Protein AF-A0A4Y2E6G8-F1 (afdb_monomer)

Secondary structure (DSSP, 8-state):
-PPP---PPPPPP-------------------------------TTTHHHHTTGGG-------SS-----S--SS-HHHHHHHHTTSPPTTT--S-EEEEEEEEETTEEEEEEEESSSS-EEEEESSPPBTTB--HHHHHHHHHHHTT--HHHHHHHHHHTT-----HHHHHHHHHHHHHHH-

InterPro domains:
  IPR049012 Mutator-like transposase domain [PF20700] (71-182)

Organism: Araneus ventricosus (NCBI:txid182803)

pLDDT: mean 71.16, std 21.87, range [29.62, 95.69]

Sequence (183 aa):
MGHANNYSSKKRKFAGNRYSNVRVKNDSQTVPVNVVDDENQKVTASSSKLEGYKHNFSNEISSETNSEIFGNRIMNVKTLISVFVKLCCPVCFSNNLMLNEDSIFDLFTNFCIKCKNCSFMKGFSSTVKVNNRNQLYTLFVYALRLMGKGYNGGRKPFCLLDLPFLGKNTFRRQEMKFKQAVS

Structure (mmCIF, N/CA/C/O backbone):
data_AF-A0A4Y2E6G8-F1
#
_entry.id   AF-A0A4Y2E6G8-F1
#
loop_
_atom_site.group_PDB
_atom_site.id
_atom_site.type_symbol
_atom_site.label_atom_id
_atom_site.label_alt_id
_atom_site.label_comp_id
_atom_site.label_asym_id
_atom_site.label_entity_id
_atom_site.label_seq_id
_atom_site.pdbx_PDB_ins_code
_atom_site.Cartn_x
_atom_site.Cartn_y
_atom_site.Cartn_z
_atom_site.occupancy
_atom_site.B_iso_or_equiv
_atom_site.auth_seq_id
_atom_site.auth_comp_id
_atom_site.auth_asym_id
_atom_site.auth_atom_id
_atom_site.pdbx_PDB_model_num
ATOM 1 N N . MET A 1 1 ? 46.654 -10.006 -56.146 1.00 38.12 1 MET A N 1
ATOM 2 C CA . MET A 1 1 ? 45.732 -9.925 -54.992 1.00 38.12 1 MET A CA 1
ATOM 3 C C . MET A 1 1 ? 45.954 -8.583 -54.311 1.00 38.12 1 MET A C 1
ATOM 5 O O . MET A 1 1 ? 47.023 -8.376 -53.759 1.00 38.12 1 MET A O 1
ATOM 9 N N . GLY A 1 2 ? 45.027 -7.633 -54.470 1.00 39.56 2 GLY A N 1
ATOM 10 C CA . GLY A 1 2 ? 45.147 -6.281 -53.912 1.00 39.56 2 GLY A CA 1
ATOM 11 C C . GLY A 1 2 ? 44.448 -6.184 -52.557 1.00 39.56 2 GLY A C 1
ATOM 12 O O . GLY A 1 2 ? 43.284 -6.560 -52.445 1.00 39.56 2 GLY A O 1
ATOM 13 N N . HIS A 1 3 ? 45.152 -5.701 -51.534 1.00 44.78 3 HIS A N 1
ATOM 14 C CA . HIS A 1 3 ? 44.581 -5.453 -50.211 1.00 44.78 3 HIS A CA 1
ATOM 15 C C . HIS A 1 3 ? 43.754 -4.159 -50.217 1.00 44.78 3 HIS A C 1
ATOM 17 O O . HIS A 1 3 ? 44.260 -3.083 -50.528 1.00 44.78 3 HIS A O 1
ATOM 23 N N . ALA A 1 4 ? 42.472 -4.271 -49.865 1.00 48.75 4 ALA A N 1
ATOM 24 C CA . ALA A 1 4 ? 41.577 -3.138 -49.673 1.00 48.75 4 ALA A CA 1
ATOM 25 C C . ALA A 1 4 ? 41.883 -2.435 -48.338 1.00 48.75 4 ALA A C 1
ATOM 27 O O . ALA A 1 4 ? 41.718 -3.016 -47.265 1.00 48.75 4 ALA A O 1
ATOM 28 N N . ASN A 1 5 ? 42.307 -1.172 -48.399 1.00 52.66 5 ASN A N 1
ATOM 29 C CA . ASN A 1 5 ? 42.441 -0.316 -47.223 1.00 52.66 5 ASN A CA 1
ATOM 30 C C . ASN A 1 5 ? 41.067 0.250 -46.839 1.00 52.66 5 ASN A C 1
ATOM 32 O O . ASN A 1 5 ? 40.557 1.168 -47.482 1.00 52.66 5 ASN A O 1
ATOM 36 N N . ASN A 1 6 ? 40.476 -0.278 -45.768 1.00 56.84 6 ASN A N 1
ATOM 37 C CA . ASN A 1 6 ? 39.255 0.262 -45.175 1.00 56.84 6 ASN A CA 1
ATOM 38 C C . ASN A 1 6 ? 39.552 1.604 -44.482 1.00 56.84 6 ASN A C 1
ATOM 40 O O . ASN A 1 6 ? 39.972 1.645 -43.325 1.00 56.84 6 ASN A O 1
ATOM 44 N N . TYR A 1 7 ? 39.315 2.719 -45.175 1.00 59.31 7 TYR A N 1
ATOM 45 C CA . TYR A 1 7 ? 39.319 4.050 -44.566 1.00 59.31 7 TYR A CA 1
ATOM 46 C C . TYR A 1 7 ? 38.083 4.214 -43.670 1.00 59.31 7 TYR A C 1
ATOM 48 O O . TYR A 1 7 ? 36.977 4.463 -44.148 1.00 59.31 7 TYR A O 1
ATOM 56 N N . SER A 1 8 ? 38.250 4.110 -42.350 1.00 62.72 8 SER A N 1
ATOM 57 C CA . SER A 1 8 ? 37.186 4.498 -41.421 1.00 62.72 8 SER A CA 1
ATOM 58 C C . SER A 1 8 ? 37.062 6.025 -41.400 1.00 62.72 8 SER A C 1
ATOM 60 O O . SER A 1 8 ? 37.997 6.726 -41.002 1.00 62.72 8 SER A O 1
ATOM 62 N N . SER A 1 9 ? 35.909 6.565 -41.790 1.00 61.47 9 SER A N 1
ATOM 63 C CA . SER A 1 9 ? 35.636 7.999 -41.675 1.00 61.47 9 SER A CA 1
ATOM 64 C C . SER A 1 9 ? 35.658 8.433 -40.201 1.00 61.47 9 SER A C 1
ATOM 66 O O . SER A 1 9 ? 34.878 7.921 -39.392 1.00 61.47 9 SER A O 1
ATOM 68 N N . LYS A 1 10 ? 36.525 9.391 -39.837 1.00 66.94 10 LYS A N 1
ATOM 69 C CA . LYS A 1 10 ? 36.564 9.975 -38.483 1.00 66.94 10 LYS A CA 1
ATOM 70 C C . LYS A 1 10 ? 35.188 10.549 -38.122 1.00 66.94 10 LYS A C 1
ATOM 72 O O . LYS A 1 10 ? 34.685 11.444 -38.801 1.00 66.94 10 LYS A O 1
ATOM 77 N N . LYS A 1 11 ? 34.588 10.068 -37.026 1.00 64.81 11 LYS A N 1
ATOM 78 C CA . LYS A 1 11 ? 33.350 10.642 -36.475 1.00 64.81 11 LYS A CA 1
ATOM 79 C C . LYS A 1 11 ? 33.577 12.119 -36.132 1.00 64.81 11 LYS A C 1
ATOM 81 O O . LYS A 1 11 ? 34.551 12.466 -35.463 1.00 64.81 11 LYS A O 1
ATOM 86 N N . ARG A 1 12 ? 32.675 12.991 -36.594 1.00 69.88 12 ARG A N 1
ATOM 87 C CA . ARG A 1 12 ? 32.721 14.431 -36.303 1.00 69.88 12 ARG A CA 1
ATOM 88 C C . ARG A 1 12 ? 32.523 14.673 -34.805 1.00 69.88 12 ARG A C 1
ATOM 90 O O . ARG A 1 12 ? 31.668 14.049 -34.179 1.00 69.88 12 ARG A O 1
ATOM 97 N N . LYS A 1 13 ? 33.313 15.591 -34.240 1.00 66.50 13 LYS A N 1
ATOM 98 C CA . LYS A 1 13 ? 33.167 16.031 -32.847 1.00 66.50 13 LYS A CA 1
ATOM 99 C C . LYS A 1 13 ? 31.853 16.798 -32.692 1.00 66.50 13 LYS A C 1
ATOM 101 O O . LYS A 1 13 ? 31.489 17.587 -33.562 1.00 66.50 13 LYS A O 1
ATOM 106 N N . PHE A 1 14 ? 31.155 16.557 -31.586 1.00 63.88 14 PHE A N 1
ATOM 107 C CA . PHE A 1 14 ? 29.915 17.242 -31.237 1.00 63.88 14 PHE A CA 1
ATOM 108 C C . PHE A 1 14 ? 30.175 18.747 -31.077 1.00 63.88 14 PHE A C 1
ATOM 110 O O . PHE A 1 14 ? 30.844 19.174 -30.138 1.00 63.88 14 PHE A O 1
ATOM 117 N N . ALA A 1 15 ? 29.676 19.547 -32.018 1.00 64.00 15 ALA A N 1
ATOM 118 C CA . ALA A 1 15 ? 29.653 20.998 -31.914 1.00 64.00 15 ALA A CA 1
ATOM 119 C C . ALA A 1 15 ? 28.355 21.369 -31.190 1.00 64.00 15 ALA A C 1
ATOM 121 O O . ALA A 1 15 ? 27.285 21.292 -31.786 1.00 64.00 15 ALA A O 1
ATOM 122 N N . GLY A 1 16 ? 28.445 21.676 -29.893 1.00 63.16 16 GLY A N 1
ATOM 123 C CA . GLY A 1 16 ? 27.285 22.014 -29.063 1.00 63.16 16 GLY A CA 1
ATOM 124 C C . GLY A 1 16 ? 26.408 23.129 -29.650 1.00 63.16 16 GLY A C 1
ATOM 125 O O . GLY A 1 16 ? 26.821 23.849 -30.558 1.00 63.16 16 GLY A O 1
ATOM 126 N N . ASN A 1 17 ? 25.185 23.254 -29.124 1.00 60.91 17 ASN A N 1
ATOM 127 C CA . ASN A 1 17 ? 24.137 24.136 -29.646 1.00 60.91 17 ASN A CA 1
ATOM 128 C C . ASN A 1 17 ? 24.633 25.584 -29.811 1.00 60.91 17 ASN A C 1
ATOM 130 O O . ASN A 1 17 ? 24.770 26.327 -28.838 1.00 60.91 17 ASN A O 1
ATOM 134 N N . ARG A 1 18 ? 24.891 25.982 -31.061 1.00 53.41 18 ARG A N 1
ATOM 135 C CA . ARG A 1 18 ? 25.255 27.348 -31.449 1.00 53.41 18 ARG A CA 1
ATOM 136 C C . ARG A 1 18 ? 23.992 28.202 -31.511 1.00 53.41 18 ARG A C 1
ATOM 138 O O . ARG A 1 18 ? 23.441 28.410 -32.584 1.00 53.41 18 ARG A O 1
ATOM 145 N N . TYR A 1 19 ? 23.534 28.695 -30.368 1.00 51.78 19 TYR A N 1
ATOM 146 C CA . TYR A 1 19 ? 22.643 29.851 -30.371 1.00 51.78 19 TYR A CA 1
ATOM 147 C C . TYR A 1 19 ? 23.507 31.090 -30.619 1.00 51.78 19 TYR A C 1
ATOM 149 O O . TYR A 1 19 ? 24.275 31.519 -29.760 1.00 51.78 19 TYR A O 1
ATOM 157 N N . SER A 1 20 ? 23.455 31.609 -31.843 1.00 48.91 20 SER A N 1
ATOM 158 C CA . SER A 1 20 ? 24.085 32.870 -32.220 1.00 48.91 20 SER A CA 1
ATOM 159 C C . SER A 1 20 ? 23.299 34.022 -31.599 1.00 48.91 20 SER A C 1
ATOM 161 O O . SER A 1 20 ? 22.216 34.358 -32.073 1.00 48.91 20 SER A O 1
ATOM 163 N N . ASN A 1 21 ? 23.838 34.633 -30.544 1.00 39.72 21 ASN A N 1
ATOM 164 C CA . ASN A 1 21 ? 23.323 35.903 -30.043 1.00 39.72 21 ASN A CA 1
ATOM 165 C C . ASN A 1 21 ? 23.651 36.987 -31.075 1.00 39.72 21 ASN A C 1
ATOM 167 O O . ASN A 1 21 ? 24.800 37.417 -31.189 1.00 39.72 21 ASN A O 1
ATOM 171 N N . VAL A 1 22 ? 22.646 37.417 -31.835 1.00 38.06 22 VAL A N 1
ATOM 172 C CA . VAL A 1 22 ? 22.736 38.613 -32.674 1.00 38.06 22 VAL A CA 1
ATOM 173 C C . VAL A 1 22 ? 22.831 39.814 -31.734 1.00 38.06 22 VAL A C 1
ATOM 175 O O . VAL A 1 22 ? 21.844 40.229 -31.133 1.00 38.06 22 VAL A O 1
ATOM 178 N N . ARG A 1 23 ? 24.041 40.355 -31.558 1.00 40.41 23 ARG A N 1
ATOM 179 C CA . ARG A 1 23 ? 24.235 41.689 -30.982 1.00 40.41 23 ARG A CA 1
ATOM 180 C C . ARG A 1 23 ? 23.911 42.706 -32.070 1.00 40.41 23 ARG A C 1
ATOM 182 O O . ARG A 1 23 ? 24.712 42.902 -32.980 1.00 40.41 23 ARG A O 1
ATOM 189 N N . VAL A 1 24 ? 22.750 43.343 -31.966 1.00 39.25 24 VAL A N 1
ATOM 190 C CA . VAL A 1 24 ? 22.466 44.582 -32.695 1.00 39.25 24 VAL A CA 1
ATOM 191 C C . VAL A 1 24 ? 23.385 45.660 -32.115 1.00 39.25 24 VAL A C 1
ATOM 193 O O . VAL A 1 24 ? 23.316 45.963 -30.925 1.00 39.25 24 VAL A O 1
ATOM 196 N N . LYS A 1 25 ? 24.302 46.177 -32.937 1.00 35.00 25 LYS A N 1
ATOM 197 C CA . LYS A 1 25 ? 25.052 47.404 -32.657 1.00 35.00 25 LYS A CA 1
ATOM 198 C C . LYS A 1 25 ? 24.177 48.578 -33.084 1.00 35.00 25 LYS A C 1
ATOM 200 O O . LYS A 1 25 ? 23.870 48.664 -34.265 1.00 35.00 25 LYS A O 1
ATOM 205 N N . ASN A 1 26 ? 23.846 49.470 -32.158 1.00 33.53 26 ASN A N 1
ATOM 206 C CA . ASN A 1 26 ? 23.445 50.832 -32.493 1.00 33.53 26 ASN A CA 1
ATOM 207 C C . ASN A 1 26 ? 24.466 51.781 -31.860 1.00 33.53 26 ASN A C 1
ATOM 209 O O . ASN A 1 26 ? 24.588 51.837 -30.637 1.00 33.53 26 ASN A O 1
ATOM 213 N N . ASP A 1 27 ? 25.213 52.477 -32.713 1.00 33.75 27 ASP A N 1
ATOM 214 C CA . ASP A 1 27 ? 26.044 53.624 -32.358 1.00 33.75 27 ASP A CA 1
ATOM 215 C C . ASP A 1 27 ? 25.155 54.871 -32.305 1.00 33.75 27 ASP A C 1
ATOM 217 O O . ASP A 1 27 ? 24.538 55.197 -33.317 1.00 33.75 27 ASP A O 1
ATOM 221 N N . SER A 1 28 ? 25.092 55.573 -31.166 1.00 33.97 28 SER A N 1
ATOM 222 C CA . SER A 1 28 ? 25.159 57.051 -31.078 1.00 33.97 28 SER A CA 1
ATOM 223 C C . SER A 1 28 ? 25.036 57.577 -29.632 1.00 33.97 28 SER A C 1
ATOM 225 O O . SER A 1 28 ? 24.006 57.452 -28.988 1.00 33.97 28 SER A O 1
ATOM 227 N N . GLN A 1 29 ? 26.126 58.221 -29.195 1.00 32.72 29 GLN A N 1
ATOM 228 C CA . GLN A 1 29 ? 26.226 59.467 -28.414 1.00 32.72 29 GLN A CA 1
ATOM 229 C C . GLN A 1 29 ? 25.776 59.607 -26.933 1.00 32.72 29 GLN A C 1
ATOM 231 O O . GLN A 1 29 ? 24.627 59.430 -26.550 1.00 32.72 29 GLN A O 1
ATOM 236 N N . THR A 1 30 ? 26.742 60.179 -26.186 1.00 29.62 30 THR A N 1
ATOM 237 C CA . THR A 1 30 ? 26.693 61.111 -25.030 1.00 29.62 30 THR A CA 1
ATOM 238 C C . THR A 1 30 ? 26.573 60.589 -23.579 1.00 29.62 30 THR A C 1
ATOM 240 O O . THR A 1 30 ? 25.668 59.864 -23.200 1.00 29.62 30 THR A O 1
ATOM 243 N N . VAL A 1 31 ? 27.563 61.016 -22.781 1.00 32.25 31 VAL A N 1
ATOM 244 C CA . VAL A 1 31 ? 27.843 60.889 -21.321 1.00 32.25 31 VAL A CA 1
ATOM 245 C C . VAL A 1 31 ? 27.133 62.076 -20.586 1.00 32.25 31 VAL A C 1
ATOM 247 O O . VAL A 1 31 ? 26.822 63.006 -21.336 1.00 32.25 31 VAL A O 1
ATOM 250 N N . PRO A 1 32 ? 26.919 62.216 -19.233 1.00 42.81 32 PRO A N 1
ATOM 251 C CA . PRO A 1 32 ? 27.395 61.472 -18.032 1.00 42.81 32 PRO A CA 1
ATOM 252 C C . PRO A 1 32 ? 26.367 61.122 -16.897 1.00 42.81 32 PRO A C 1
ATOM 254 O O . PRO A 1 32 ? 25.355 61.782 -16.728 1.00 42.81 32 PRO A O 1
ATOM 257 N N . VAL A 1 33 ? 26.781 60.168 -16.035 1.00 34.12 33 VAL A N 1
ATOM 258 C CA . VAL A 1 33 ? 26.802 60.148 -14.536 1.00 34.12 33 VAL A CA 1
ATOM 259 C C . VAL A 1 33 ? 25.500 60.178 -13.680 1.00 34.12 33 VAL A C 1
ATOM 261 O O . VAL A 1 33 ? 24.683 61.084 -13.770 1.00 34.12 33 VAL A O 1
ATOM 264 N N . ASN A 1 34 ? 25.486 59.239 -12.706 1.00 32.03 34 ASN A N 1
ATOM 265 C CA . ASN A 1 34 ? 24.651 59.033 -11.496 1.00 32.03 34 ASN A CA 1
ATOM 266 C C . ASN A 1 34 ? 23.344 58.222 -11.634 1.00 32.03 34 ASN A C 1
ATOM 268 O O . ASN A 1 34 ? 22.405 58.688 -12.258 1.00 32.03 34 ASN A O 1
ATOM 272 N N . VAL A 1 35 ? 23.279 57.044 -10.982 1.00 31.72 35 VAL A N 1
ATOM 273 C CA . VAL A 1 35 ? 22.339 56.649 -9.894 1.00 31.72 35 VAL A CA 1
ATOM 274 C C . VAL A 1 35 ? 22.498 55.138 -9.587 1.00 31.72 35 VAL A C 1
ATOM 276 O O . VAL A 1 35 ? 22.241 54.285 -10.426 1.00 31.72 35 VAL A O 1
ATOM 279 N N . VAL A 1 36 ? 23.041 54.875 -8.395 1.00 33.91 36 VAL A N 1
ATOM 280 C CA . VAL A 1 36 ? 22.727 53.881 -7.340 1.00 33.91 36 VAL A CA 1
ATOM 281 C C . VAL A 1 36 ? 21.785 52.680 -7.637 1.00 33.91 36 VAL A C 1
ATOM 283 O O . VAL A 1 36 ? 20.699 52.860 -8.171 1.00 33.91 36 VAL A O 1
ATOM 286 N N . ASP A 1 37 ? 22.226 51.507 -7.144 1.00 31.67 37 ASP A N 1
ATOM 287 C CA . ASP A 1 37 ? 21.539 50.245 -6.766 1.00 31.67 37 ASP A CA 1
ATOM 288 C C . ASP A 1 37 ? 20.713 49.442 -7.796 1.00 31.67 37 ASP A C 1
ATOM 290 O O . ASP A 1 37 ? 19.688 49.880 -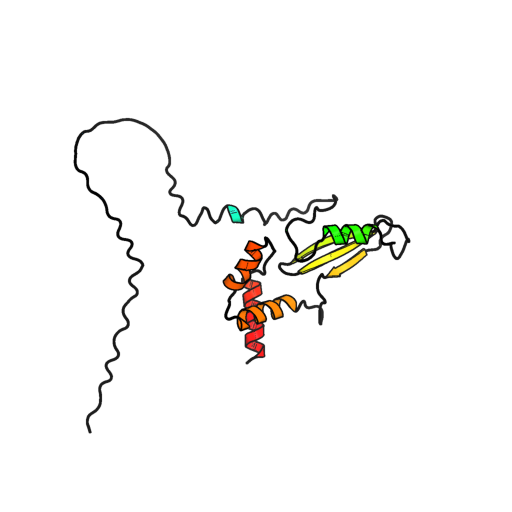8.301 1.00 31.67 37 ASP A O 1
ATOM 294 N N . ASP A 1 38 ? 21.125 48.193 -8.062 1.00 34.19 38 ASP A N 1
ATOM 295 C CA . ASP A 1 38 ? 20.523 46.992 -7.443 1.00 34.19 38 ASP A CA 1
ATOM 296 C C . ASP A 1 38 ? 21.138 45.712 -8.058 1.00 34.19 38 ASP A C 1
ATOM 298 O O . ASP A 1 38 ? 21.410 45.622 -9.265 1.00 34.19 38 ASP A O 1
ATOM 302 N N . GLU A 1 39 ? 21.413 44.715 -7.219 1.00 39.00 39 GLU A N 1
ATOM 303 C CA . GLU A 1 39 ? 22.051 43.457 -7.603 1.00 39.00 39 GLU A CA 1
ATOM 304 C C . GLU A 1 39 ? 21.139 42.630 -8.520 1.00 39.00 39 GLU A C 1
ATOM 306 O O . GLU A 1 39 ? 20.295 41.846 -8.089 1.00 39.00 39 GLU A O 1
ATOM 311 N N . ASN A 1 40 ? 21.357 42.736 -9.831 1.00 37.94 40 ASN A N 1
ATOM 312 C CA . ASN A 1 40 ? 20.718 41.874 -10.821 1.00 37.94 40 ASN A CA 1
ATOM 313 C C . ASN A 1 40 ? 21.304 40.450 -10.753 1.00 37.94 40 ASN A C 1
ATOM 315 O O . ASN A 1 40 ? 22.166 40.046 -11.548 1.00 37.94 40 ASN A O 1
ATOM 319 N N . GLN A 1 41 ? 20.837 39.667 -9.780 1.00 45.44 41 GLN A N 1
ATOM 320 C CA . GLN A 1 41 ? 21.141 38.248 -9.667 1.00 45.44 41 GLN A CA 1
ATOM 321 C C . GLN A 1 41 ? 20.567 37.531 -10.900 1.00 45.44 41 GLN A C 1
ATOM 323 O O . GLN A 1 41 ? 19.361 37.340 -11.045 1.00 45.44 41 GLN A O 1
ATOM 328 N N . LYS A 1 42 ? 21.436 37.140 -11.839 1.00 41.25 42 LYS A N 1
ATOM 329 C CA . LYS A 1 42 ? 21.059 36.328 -13.006 1.00 41.25 42 LYS A CA 1
ATOM 330 C C . LYS A 1 42 ? 20.594 34.944 -12.551 1.00 41.25 42 LYS A C 1
ATOM 332 O O . LYS A 1 42 ? 21.378 33.997 -12.473 1.00 41.25 42 LYS A O 1
ATOM 337 N N . VAL A 1 43 ? 19.297 34.821 -12.302 1.00 41.72 43 VAL A N 1
ATOM 338 C CA . VAL A 1 43 ? 18.604 33.555 -12.063 1.00 41.72 43 VAL A CA 1
ATOM 339 C C . VAL A 1 43 ? 18.685 32.723 -13.347 1.00 41.72 43 VAL A C 1
ATOM 341 O O . VAL A 1 43 ? 18.052 33.016 -14.360 1.00 41.72 43 VAL A O 1
ATOM 344 N N . THR A 1 44 ? 19.517 31.683 -13.345 1.00 47.06 44 THR A N 1
ATOM 345 C CA . THR A 1 44 ? 19.538 30.701 -14.438 1.00 47.06 44 THR A CA 1
ATOM 346 C C . THR A 1 44 ? 18.237 29.896 -14.390 1.00 47.06 44 THR A C 1
ATOM 348 O O . THR A 1 44 ? 17.786 29.530 -13.312 1.00 47.06 44 THR A O 1
ATOM 351 N N . ALA A 1 45 ? 17.663 29.522 -15.541 1.00 46.38 45 ALA A N 1
ATOM 352 C CA . ALA A 1 45 ? 16.400 28.761 -15.653 1.00 46.38 45 ALA A CA 1
ATOM 353 C C . ALA A 1 45 ? 16.359 27.396 -14.909 1.00 46.38 45 ALA A C 1
ATOM 355 O O . ALA A 1 45 ? 15.354 26.682 -14.942 1.00 46.38 45 ALA A O 1
ATOM 356 N N . SER A 1 46 ? 17.464 27.012 -14.266 1.00 55.22 46 SER A N 1
ATOM 357 C CA . SER A 1 46 ? 17.609 25.838 -13.409 1.00 55.22 46 SER A CA 1
ATOM 358 C C . SER A 1 46 ? 17.274 26.107 -11.935 1.00 55.22 46 SER A C 1
ATOM 360 O O . SER A 1 46 ? 16.869 25.164 -11.257 1.00 55.22 46 SER A O 1
ATOM 362 N N . SER A 1 47 ? 17.417 27.337 -11.420 1.00 46.88 47 SER A N 1
ATOM 363 C CA . SER A 1 47 ? 17.153 27.639 -10.001 1.00 46.88 47 SER A CA 1
ATOM 364 C C . SER A 1 47 ? 15.663 27.820 -9.705 1.00 46.88 47 SER A C 1
ATOM 366 O O . SER A 1 47 ? 15.186 27.302 -8.699 1.00 46.88 47 SER A O 1
ATOM 368 N N . SER A 1 48 ? 14.890 28.394 -10.632 1.00 50.34 48 SER A N 1
ATOM 369 C CA . SER A 1 48 ? 13.425 28.511 -10.509 1.00 50.34 48 SER A CA 1
ATOM 370 C C . SER A 1 48 ? 12.687 27.161 -10.520 1.00 50.34 48 SER A C 1
ATOM 372 O O . SER A 1 48 ? 11.548 27.064 -10.075 1.00 50.34 48 SER A O 1
ATOM 374 N N . LYS A 1 49 ? 13.339 26.077 -10.970 1.00 51.22 49 LYS A N 1
ATOM 375 C CA . LYS A 1 49 ? 12.818 24.698 -10.863 1.00 51.22 49 LYS A CA 1
ATOM 376 C C . LYS A 1 49 ? 13.139 24.020 -9.530 1.00 51.22 49 LYS A C 1
ATOM 378 O O . LYS A 1 49 ? 12.596 22.950 -9.259 1.00 51.22 49 LYS A O 1
ATOM 383 N N . LEU A 1 50 ? 14.039 24.596 -8.731 1.00 46.28 50 LEU A N 1
ATOM 384 C CA . LEU A 1 50 ? 14.475 24.027 -7.458 1.00 46.28 50 LEU A CA 1
ATOM 385 C C . LEU A 1 50 ? 13.623 24.523 -6.283 1.00 46.28 50 LEU A C 1
ATOM 387 O O . LEU A 1 50 ? 13.421 23.773 -5.331 1.00 46.28 50 LEU A O 1
ATOM 391 N N . GLU A 1 51 ? 13.094 25.746 -6.354 1.00 43.28 51 GLU A N 1
ATOM 392 C CA . GLU A 1 51 ? 12.260 26.323 -5.287 1.00 43.28 51 GLU A CA 1
ATOM 393 C C . GLU A 1 51 ? 10.925 25.593 -5.125 1.00 43.28 51 GLU A C 1
ATOM 395 O O . GLU A 1 51 ? 10.549 25.264 -4.003 1.00 43.28 51 GLU A O 1
ATOM 400 N N . GLY A 1 52 ? 10.289 25.173 -6.224 1.00 44.78 52 GLY A N 1
ATOM 401 C CA . GLY A 1 52 ? 9.093 24.321 -6.163 1.00 44.78 52 GLY A CA 1
ATOM 402 C C . GLY A 1 52 ? 9.339 22.919 -5.582 1.00 44.78 52 GLY A C 1
ATOM 403 O O . GLY A 1 52 ? 8.390 22.187 -5.326 1.00 44.78 52 GLY A O 1
ATOM 404 N N . TYR A 1 53 ? 10.600 22.520 -5.376 1.00 44.06 53 TYR A N 1
ATOM 405 C CA . TYR A 1 53 ? 10.968 21.179 -4.911 1.00 44.06 53 TYR A CA 1
ATOM 406 C C . TYR A 1 53 ? 11.207 21.088 -3.398 1.00 44.06 53 TYR A C 1
ATOM 408 O O . TYR A 1 53 ? 11.265 19.984 -2.857 1.00 44.06 53 TYR A O 1
ATOM 416 N N . LYS A 1 54 ? 11.370 22.224 -2.706 1.00 39.47 54 LYS A N 1
ATOM 417 C CA . LYS A 1 54 ? 11.739 22.243 -1.280 1.00 39.47 54 LYS A CA 1
ATOM 418 C C . LYS A 1 54 ? 10.555 22.074 -0.322 1.00 39.47 54 LYS A C 1
ATOM 420 O O . LYS A 1 54 ? 10.788 21.816 0.850 1.00 39.47 54 LYS A O 1
ATOM 425 N N . HIS A 1 55 ? 9.313 22.158 -0.799 1.00 39.59 55 HIS A N 1
ATOM 426 C CA . HIS A 1 55 ? 8.145 22.219 0.087 1.00 39.59 55 HIS A CA 1
ATOM 427 C C . HIS A 1 55 ? 7.578 20.854 0.539 1.00 39.59 55 HIS A C 1
ATOM 429 O O . HIS A 1 55 ? 6.657 20.824 1.344 1.00 39.59 55 HIS A O 1
ATOM 435 N N . ASN A 1 56 ? 8.123 19.719 0.073 1.00 45.34 56 ASN A N 1
ATOM 436 C CA . ASN A 1 56 ? 7.537 18.389 0.344 1.00 45.34 56 ASN A CA 1
ATOM 437 C C . ASN A 1 56 ? 8.448 17.423 1.126 1.00 45.34 56 ASN A C 1
ATOM 439 O O . ASN A 1 56 ? 8.197 16.221 1.141 1.00 45.34 56 ASN A O 1
ATOM 443 N N . PHE A 1 57 ? 9.505 17.918 1.773 1.00 41.84 57 PHE A N 1
ATOM 444 C CA . PHE A 1 57 ? 10.330 17.119 2.690 1.00 41.84 57 PHE A CA 1
ATOM 445 C C . PHE A 1 57 ? 10.482 17.822 4.045 1.00 41.84 57 PHE A C 1
ATOM 447 O O . PHE A 1 57 ? 11.593 18.037 4.525 1.00 41.84 57 PHE A O 1
ATOM 454 N N . SER A 1 58 ? 9.366 18.184 4.675 1.00 36.12 58 SER A N 1
ATOM 455 C CA . SER A 1 58 ? 9.335 18.414 6.119 1.00 36.12 58 SER A CA 1
ATOM 456 C C . SER A 1 58 ? 9.029 17.085 6.816 1.00 36.12 58 SER A C 1
ATOM 458 O O . SER A 1 58 ? 7.907 16.588 6.813 1.00 36.12 58 SER A O 1
ATOM 460 N N . ASN A 1 59 ? 10.066 16.483 7.403 1.00 41.34 59 ASN A N 1
ATOM 461 C CA . ASN A 1 59 ? 9.903 15.486 8.457 1.00 41.34 59 ASN A CA 1
ATOM 462 C C . ASN A 1 59 ? 9.477 16.229 9.728 1.00 41.34 59 ASN A C 1
ATOM 464 O O . ASN A 1 59 ? 10.317 16.535 10.572 1.00 41.34 59 ASN A O 1
ATOM 468 N N . GLU A 1 60 ? 8.192 16.540 9.857 1.00 34.62 60 GLU A N 1
ATOM 469 C CA . GLU A 1 60 ? 7.626 16.983 11.127 1.00 34.62 60 GLU A CA 1
ATOM 470 C C . GLU A 1 60 ? 6.824 15.838 11.735 1.00 34.62 60 GLU A C 1
ATOM 472 O O . GLU A 1 60 ? 5.751 15.458 11.273 1.00 34.62 60 GLU A O 1
ATOM 477 N N . ILE A 1 61 ? 7.410 15.252 12.778 1.00 45.88 61 ILE A N 1
ATOM 478 C CA . ILE A 1 61 ? 6.700 14.426 13.746 1.00 45.88 61 ILE A CA 1
ATOM 479 C C . ILE A 1 61 ? 5.828 15.402 14.535 1.00 45.88 61 ILE A C 1
ATOM 481 O O . ILE A 1 61 ? 6.329 16.084 15.426 1.00 45.88 61 ILE A O 1
ATOM 485 N N . SER A 1 62 ? 4.548 15.505 14.188 1.00 36.34 62 SER A N 1
ATOM 486 C CA . SER A 1 62 ? 3.580 16.264 14.974 1.00 36.34 62 SER A CA 1
ATOM 487 C C . SER A 1 62 ? 2.504 15.344 15.545 1.00 36.34 62 SER A C 1
ATOM 489 O O . SER A 1 62 ? 1.952 14.451 14.903 1.00 36.34 62 SER A O 1
ATOM 491 N N . SER A 1 63 ? 2.309 15.543 16.839 1.00 37.94 63 SER A N 1
ATOM 492 C CA . SER A 1 63 ? 1.402 14.873 17.754 1.00 37.94 63 SER A CA 1
ATOM 493 C C . SER A 1 63 ? -0.071 15.017 17.371 1.00 37.94 63 SER A C 1
ATOM 495 O O . SER A 1 63 ? -0.513 16.087 16.964 1.00 37.94 63 SER A O 1
ATOM 497 N N . GLU A 1 64 ? -0.813 13.933 17.610 1.00 44.16 64 GLU A N 1
ATOM 498 C CA . GLU A 1 64 ? -2.218 13.883 18.051 1.00 44.16 64 GLU A CA 1
ATOM 499 C C . GLU A 1 64 ? -3.141 15.027 17.613 1.00 44.16 64 GLU A C 1
ATOM 501 O O . GLU A 1 64 ? -3.794 15.696 18.404 1.00 44.16 64 GLU A O 1
ATOM 506 N N . THR A 1 65 ? -3.290 15.177 16.312 1.00 35.84 65 THR A N 1
ATOM 507 C CA . THR A 1 65 ? -4.540 15.619 15.692 1.00 35.84 65 THR A CA 1
ATOM 508 C C . THR A 1 65 ? -4.779 14.656 14.537 1.00 35.84 65 THR A C 1
ATOM 510 O O . THR A 1 65 ? -3.826 14.019 14.092 1.00 35.84 65 THR A O 1
ATOM 513 N N . ASN A 1 66 ? -6.028 14.428 14.111 1.00 44.56 66 ASN A N 1
ATOM 514 C CA . ASN A 1 66 ? -6.290 13.573 12.947 1.00 44.56 66 ASN A CA 1
ATOM 515 C C . ASN A 1 66 ? -5.386 14.069 11.819 1.00 44.56 66 ASN A C 1
ATOM 517 O O . ASN A 1 66 ? -5.629 15.163 11.312 1.00 44.56 66 ASN A O 1
ATOM 521 N N . SER A 1 67 ? -4.321 13.327 11.504 1.00 50.50 67 SER A N 1
ATOM 522 C CA . SER A 1 67 ? -3.374 13.739 10.486 1.00 50.50 67 SER A CA 1
ATOM 523 C C . SER A 1 67 ? -4.193 13.848 9.218 1.00 50.50 67 SER A C 1
ATOM 525 O O . SER A 1 67 ? -4.720 12.849 8.724 1.00 50.50 67 SER A O 1
ATOM 527 N N . GLU A 1 68 ? -4.430 15.076 8.760 1.00 56.19 68 GLU A N 1
ATOM 528 C CA . GLU A 1 68 ? -5.106 15.283 7.496 1.00 56.19 68 GLU A CA 1
ATOM 529 C C . GLU A 1 68 ? -4.249 14.572 6.463 1.00 56.19 68 GLU A C 1
ATOM 531 O O . GLU A 1 68 ? -3.114 14.958 6.191 1.00 56.19 68 GLU A O 1
ATOM 536 N N . ILE A 1 69 ? -4.760 13.445 5.975 1.00 63.19 69 ILE A N 1
ATOM 537 C CA . ILE A 1 69 ? -4.070 12.625 4.995 1.00 63.19 69 ILE A CA 1
ATOM 538 C C . ILE A 1 69 ? -3.925 13.497 3.748 1.00 63.19 69 ILE A C 1
ATOM 540 O O . ILE A 1 69 ? -4.896 13.733 3.027 1.00 63.19 69 ILE A O 1
ATOM 544 N N . PHE A 1 70 ? -2.724 14.047 3.563 1.00 58.94 70 PHE A N 1
ATOM 545 C CA . PHE A 1 70 ? -2.442 15.083 2.578 1.00 58.94 70 PHE A CA 1
ATOM 546 C C . PHE A 1 70 ? -1.898 14.482 1.273 1.00 58.94 70 PHE A C 1
ATOM 548 O O . PHE A 1 70 ? -1.161 13.485 1.262 1.00 58.94 70 PHE A O 1
ATOM 555 N N . GLY A 1 71 ? -2.253 15.118 0.156 1.00 68.56 71 GLY A N 1
ATOM 556 C CA . GLY A 1 71 ? -1.859 14.736 -1.202 1.00 68.56 71 GLY A CA 1
ATOM 557 C C . GLY A 1 71 ? -2.760 13.680 -1.848 1.00 68.56 71 GLY A C 1
ATOM 558 O O . GLY A 1 71 ? -3.456 12.916 -1.173 1.00 68.56 71 GLY A O 1
ATOM 559 N N . ASN A 1 72 ? -2.730 13.613 -3.180 1.00 78.06 72 ASN A N 1
ATOM 560 C CA . ASN A 1 72 ? -3.546 12.648 -3.908 1.00 78.06 72 ASN A CA 1
ATOM 561 C C . ASN A 1 72 ? -3.056 11.215 -3.653 1.00 78.06 72 ASN A C 1
ATOM 563 O 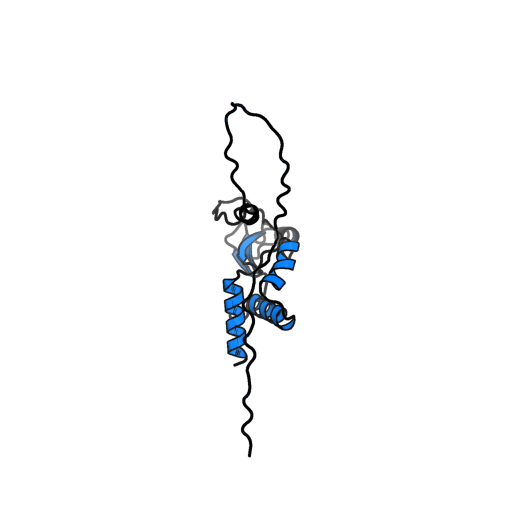O . ASN A 1 72 ? -1.864 10.935 -3.473 1.00 78.06 72 ASN A O 1
ATOM 567 N N . ARG A 1 73 ? -4.002 10.277 -3.645 1.00 80.44 73 ARG A N 1
ATOM 568 C CA . ARG A 1 73 ? -3.751 8.834 -3.611 1.00 80.44 73 ARG A CA 1
ATOM 569 C C . ARG A 1 73 ? -4.588 8.186 -4.705 1.00 80.44 73 ARG A C 1
ATOM 571 O O . ARG A 1 73 ? -5.630 8.703 -5.090 1.00 80.44 73 ARG A O 1
ATOM 578 N N . ILE A 1 74 ? -4.158 7.013 -5.163 1.00 81.94 74 ILE A N 1
ATOM 579 C CA . ILE A 1 74 ? -4.931 6.198 -6.119 1.00 81.94 74 IL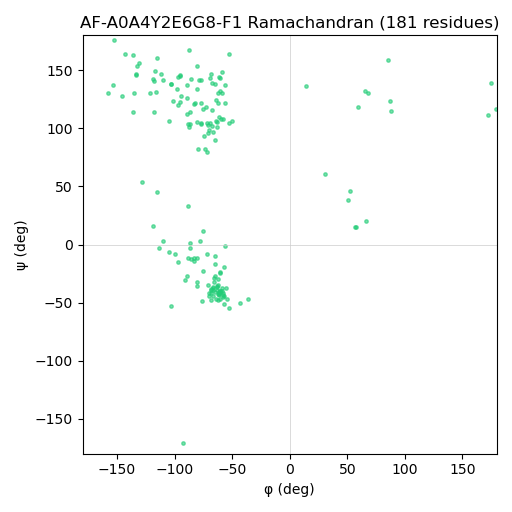E A CA 1
ATOM 580 C C . ILE A 1 74 ? -6.300 5.808 -5.526 1.00 81.94 74 ILE A C 1
ATOM 582 O O . ILE A 1 74 ? -7.253 5.556 -6.256 1.00 81.94 74 ILE A O 1
ATOM 586 N N . MET A 1 75 ? -6.409 5.782 -4.195 1.00 83.56 75 MET A N 1
ATOM 587 C CA . MET A 1 75 ? -7.632 5.463 -3.464 1.00 83.56 75 MET A CA 1
ATOM 588 C C . MET A 1 75 ? -8.190 6.707 -2.774 1.00 83.56 75 MET A C 1
ATOM 590 O O . MET A 1 75 ? -7.438 7.486 -2.191 1.00 83.56 75 MET A O 1
ATOM 594 N N . ASN A 1 76 ? -9.517 6.853 -2.759 1.00 85.44 76 ASN A N 1
ATOM 595 C CA . ASN A 1 76 ? -10.173 7.917 -2.005 1.00 85.44 76 ASN A CA 1
ATOM 596 C C . ASN A 1 76 ? -10.149 7.600 -0.499 1.00 85.44 76 ASN A C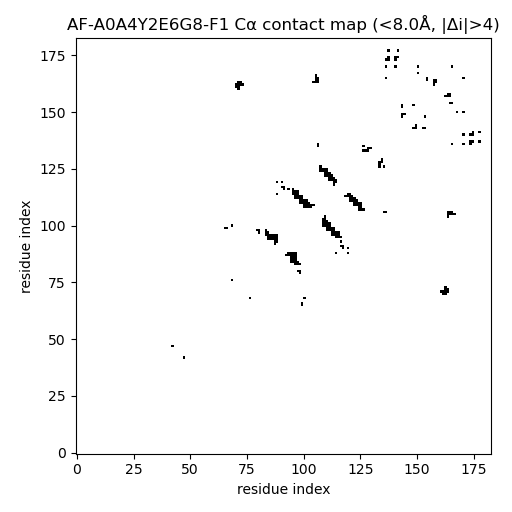 1
ATOM 598 O O . ASN A 1 76 ? -11.024 6.910 0.031 1.00 85.44 76 ASN A O 1
ATOM 602 N N . VAL A 1 77 ? -9.129 8.109 0.193 1.00 85.00 77 VAL A N 1
ATOM 603 C CA . VAL A 1 77 ? -8.925 7.841 1.622 1.00 85.00 77 VAL A CA 1
ATOM 604 C C . VAL A 1 77 ? -10.043 8.433 2.483 1.00 85.00 77 VAL A C 1
ATOM 606 O O . VAL A 1 77 ? -10.442 7.810 3.463 1.00 85.00 77 VAL A O 1
ATOM 609 N N . LYS A 1 78 ? -10.631 9.572 2.089 1.00 85.56 78 LYS A N 1
ATOM 610 C CA . LYS A 1 78 ? -11.774 10.168 2.806 1.00 85.56 78 LYS A CA 1
ATOM 611 C C . LYS A 1 78 ? -12.982 9.232 2.798 1.00 85.56 78 LYS A C 1
ATOM 613 O O . LYS A 1 78 ? -13.613 9.031 3.836 1.00 85.56 78 LYS A O 1
ATOM 618 N N . THR A 1 79 ? -13.266 8.600 1.658 1.00 89.12 79 THR A N 1
ATOM 619 C CA . THR A 1 79 ? -14.310 7.569 1.575 1.00 89.12 79 THR A CA 1
ATOM 620 C C . THR A 1 79 ? -13.988 6.387 2.485 1.00 89.12 79 THR A C 1
ATOM 622 O O . THR A 1 79 ? -14.867 5.948 3.222 1.00 89.12 79 THR A O 1
ATOM 625 N N . LEU A 1 80 ? -12.739 5.910 2.510 1.00 88.25 80 LEU A N 1
ATOM 626 C CA . LEU A 1 80 ? -12.342 4.816 3.405 1.00 88.25 80 LEU A CA 1
ATOM 627 C C . LEU A 1 80 ? -12.546 5.182 4.880 1.00 88.25 80 LEU A C 1
ATOM 629 O O . LEU A 1 80 ? -13.164 4.406 5.604 1.00 88.25 80 LEU A O 1
ATOM 633 N N . ILE A 1 81 ? -12.119 6.373 5.312 1.00 87.94 81 ILE A N 1
ATOM 634 C CA . ILE A 1 81 ? -12.367 6.870 6.677 1.00 87.94 81 ILE A CA 1
ATOM 635 C C . ILE A 1 81 ? -13.870 6.833 6.988 1.00 87.94 81 ILE A C 1
ATOM 637 O O . ILE A 1 81 ? -14.264 6.305 8.026 1.00 87.94 81 ILE A O 1
ATOM 641 N N . SER A 1 82 ? -14.715 7.316 6.069 1.00 88.69 82 SER A N 1
ATOM 642 C CA . SER A 1 82 ? -16.173 7.342 6.265 1.00 88.69 82 SER A CA 1
ATOM 643 C C . SER A 1 82 ? -16.800 5.952 6.429 1.00 88.69 82 SER A C 1
ATOM 645 O O . SER A 1 82 ? -17.808 5.812 7.121 1.00 88.69 82 SER A O 1
ATOM 647 N N . VAL A 1 83 ? -16.204 4.924 5.815 1.00 90.94 83 VAL A N 1
ATOM 648 C CA . VAL A 1 83 ? -16.625 3.528 5.977 1.00 90.94 83 VAL A CA 1
ATOM 649 C C . VAL A 1 83 ? -16.155 2.996 7.327 1.00 90.94 83 VAL A C 1
ATOM 651 O O . VAL A 1 83 ? -16.965 2.451 8.070 1.00 90.94 83 VAL A O 1
ATOM 654 N N . PHE A 1 84 ? -14.880 3.191 7.681 1.00 89.62 84 PHE A N 1
ATOM 655 C CA . PHE A 1 84 ? -14.319 2.660 8.927 1.00 89.62 84 PHE A CA 1
ATOM 656 C C . PHE A 1 84 ? -14.981 3.232 10.179 1.00 89.62 84 PHE A C 1
ATOM 658 O O . PHE A 1 84 ? -15.221 2.472 11.109 1.00 89.62 84 PHE A O 1
ATOM 665 N N . VAL A 1 85 ? -15.365 4.511 10.180 1.00 88.19 85 VAL A N 1
ATOM 666 C CA . VAL A 1 85 ? -16.102 5.124 11.303 1.00 88.19 85 VAL A CA 1
ATOM 667 C C . VAL A 1 85 ? -17.455 4.438 11.559 1.00 88.19 85 VAL A C 1
ATOM 669 O O . VAL A 1 85 ? -17.965 4.478 12.671 1.00 88.19 85 VAL A O 1
ATOM 672 N N . LYS A 1 86 ? -18.046 3.772 10.559 1.00 90.38 86 LYS A N 1
ATOM 673 C CA . LYS A 1 86 ? -19.317 3.042 10.715 1.00 90.38 86 LYS A CA 1
ATOM 674 C C . LYS A 1 86 ? -19.137 1.592 11.169 1.00 90.38 86 LYS A C 1
ATOM 676 O O . LYS A 1 86 ? -20.126 0.944 11.495 1.00 90.38 86 LYS A O 1
ATOM 681 N N . LEU A 1 87 ? -17.914 1.065 11.142 1.00 92.56 87 LEU A N 1
ATOM 682 C CA . LEU A 1 87 ? -17.629 -0.316 11.517 1.00 92.56 87 LEU A CA 1
ATOM 683 C C . LEU A 1 87 ? -17.418 -0.433 13.030 1.00 92.56 87 LEU A C 1
ATOM 685 O O . LEU A 1 87 ? -16.791 0.423 13.656 1.00 92.56 87 LEU A O 1
ATOM 689 N N . CYS A 1 88 ? -17.894 -1.536 13.607 1.00 94.25 88 CYS A N 1
ATOM 690 C CA . CYS A 1 88 ? -17.674 -1.840 15.014 1.00 94.25 88 CYS A CA 1
ATOM 691 C C . CYS A 1 88 ? -16.250 -2.356 15.243 1.00 94.25 88 CYS A C 1
ATOM 693 O O . CYS A 1 88 ? -15.725 -3.165 14.471 1.00 94.25 88 CYS A O 1
ATOM 695 N N . CYS A 1 89 ? -15.637 -1.949 16.352 1.00 94.56 89 CYS A N 1
ATOM 696 C CA . CYS A 1 89 ? -14.399 -2.556 16.817 1.00 94.56 89 CYS A CA 1
ATOM 697 C C . CYS A 1 89 ? -14.612 -4.055 17.103 1.00 94.56 89 CYS A C 1
ATOM 699 O O . CYS A 1 89 ? -15.541 -4.394 17.832 1.00 94.56 89 CYS A O 1
ATOM 701 N N . PRO A 1 90 ? -13.734 -4.957 16.629 1.00 94.12 90 PRO A N 1
ATOM 702 C CA . PRO A 1 90 ? -13.895 -6.394 16.863 1.00 94.12 90 PRO A CA 1
ATOM 703 C C . PRO A 1 90 ? -13.626 -6.823 18.315 1.00 94.12 90 PRO A C 1
ATOM 705 O O . PRO A 1 90 ? -13.843 -7.982 18.646 1.00 94.12 90 PRO A O 1
ATOM 708 N N . VAL A 1 91 ? -13.118 -5.922 19.167 1.00 95.50 91 VAL A N 1
ATOM 709 C CA . VAL A 1 91 ? -12.792 -6.209 20.575 1.00 95.50 91 VAL A CA 1
ATOM 710 C C . VAL A 1 91 ? -13.854 -5.645 21.517 1.00 95.50 91 VAL A C 1
ATOM 712 O O . VAL A 1 91 ? -14.382 -6.375 22.345 1.00 95.50 91 VAL A O 1
ATOM 715 N N . CYS A 1 92 ? -14.171 -4.351 21.403 1.00 95.50 92 CYS A N 1
ATOM 716 C CA . CYS A 1 92 ? -15.101 -3.671 22.315 1.00 95.50 92 CYS A CA 1
ATOM 717 C C . CYS A 1 92 ? -16.445 -3.285 21.679 1.00 95.50 92 CYS A C 1
ATOM 719 O O . CYS A 1 92 ? -17.250 -2.630 22.335 1.00 95.50 92 CYS A O 1
ATOM 721 N N . PHE A 1 93 ? -16.678 -3.645 20.412 1.00 93.81 93 PHE A N 1
ATOM 722 C CA . PHE A 1 93 ? -17.925 -3.411 19.668 1.00 93.81 93 PHE A CA 1
ATOM 723 C C . PHE A 1 93 ? -18.392 -1.947 19.569 1.00 93.81 93 PHE A C 1
ATOM 725 O O . PHE A 1 93 ? -19.518 -1.689 19.159 1.00 93.81 93 PHE A O 1
ATOM 732 N N . SER A 1 94 ? -17.528 -0.976 19.879 1.00 92.06 94 SER A N 1
ATOM 733 C CA . SER A 1 94 ? -17.823 0.449 19.701 1.00 92.06 94 SER A CA 1
ATOM 734 C C . SER A 1 94 ? -17.615 0.904 18.252 1.00 92.06 94 SER A C 1
ATOM 736 O O . SER A 1 94 ? -16.765 0.371 17.536 1.00 92.06 94 SER A O 1
ATOM 738 N N . ASN A 1 95 ? -18.329 1.953 17.839 1.00 87.31 95 ASN A N 1
ATOM 739 C CA . ASN A 1 95 ? -18.279 2.512 16.478 1.00 87.31 95 ASN A CA 1
ATOM 740 C C . ASN A 1 95 ? -17.187 3.587 16.317 1.00 87.31 95 ASN A C 1
ATOM 742 O O . ASN A 1 95 ? -17.355 4.564 15.599 1.00 87.31 95 ASN A O 1
ATOM 746 N N . ASN A 1 96 ? -16.068 3.441 17.029 1.00 86.50 96 ASN A N 1
ATOM 747 C CA . ASN A 1 96 ? -15.007 4.450 17.088 1.00 86.50 96 ASN A CA 1
ATOM 748 C C . ASN A 1 96 ? -13.703 3.938 16.467 1.00 86.50 96 ASN A C 1
ATOM 750 O O . ASN A 1 96 ? -12.621 4.084 17.049 1.00 86.50 96 ASN A O 1
ATOM 754 N N . LEU A 1 97 ? -13.807 3.296 15.302 1.00 92.62 97 LEU A N 1
ATOM 755 C CA . LEU A 1 97 ? -12.643 2.928 14.503 1.00 92.62 97 LEU A CA 1
ATOM 756 C C . LEU A 1 97 ? -12.145 4.132 13.697 1.00 92.62 97 LEU A C 1
ATOM 758 O O . LEU A 1 97 ? -12.912 4.853 13.062 1.00 92.62 97 LEU A O 1
ATOM 762 N N . MET A 1 98 ? -10.833 4.331 13.724 1.00 91.25 98 MET A N 1
ATOM 763 C CA . MET A 1 98 ? -10.128 5.407 13.047 1.00 91.25 98 MET A CA 1
ATOM 764 C C . MET A 1 98 ? -9.104 4.806 12.094 1.00 91.25 98 MET A C 1
ATOM 766 O O . MET A 1 98 ? -8.329 3.929 12.481 1.00 91.25 98 MET A O 1
ATOM 770 N N . LEU A 1 99 ? -9.115 5.276 10.850 1.00 90.44 99 LEU A N 1
ATOM 771 C CA . LEU A 1 99 ? -8.130 4.911 9.843 1.00 90.44 99 LEU A CA 1
ATOM 772 C C . LEU A 1 99 ? -7.022 5.965 9.820 1.00 90.44 99 LEU A C 1
ATOM 774 O O . LEU A 1 99 ? -7.298 7.132 9.557 1.00 90.44 99 LEU A O 1
ATOM 778 N N . ASN A 1 100 ? -5.784 5.528 10.023 1.00 87.19 100 ASN A N 1
ATOM 779 C CA . ASN A 1 100 ? -4.588 6.357 9.946 1.00 87.19 100 ASN A CA 1
ATOM 780 C C . ASN A 1 100 ? -3.665 5.872 8.826 1.00 87.19 100 ASN A C 1
ATOM 782 O O . ASN A 1 100 ? -3.604 4.677 8.532 1.00 87.19 100 ASN A O 1
ATOM 786 N N . GLU A 1 101 ? -2.916 6.793 8.229 1.00 84.81 101 GLU A N 1
ATOM 787 C CA . GLU A 1 101 ? -1.793 6.480 7.344 1.00 84.81 101 GLU A CA 1
ATOM 788 C C . GLU A 1 101 ? -0.519 6.372 8.201 1.00 84.81 101 GLU A C 1
ATOM 790 O O . GLU A 1 101 ? -0.074 7.359 8.776 1.00 84.81 101 GLU A O 1
ATOM 795 N N . ASP A 1 102 ? 0.047 5.166 8.329 1.00 80.25 102 ASP A N 1
ATOM 796 C CA . ASP A 1 102 ? 1.258 4.927 9.139 1.00 80.25 102 ASP A CA 1
ATOM 797 C C . ASP A 1 102 ? 2.530 5.321 8.378 1.00 80.25 102 ASP A C 1
ATOM 799 O O . ASP A 1 102 ? 3.546 5.682 8.965 1.00 80.25 102 ASP A O 1
ATOM 803 N N . SER A 1 103 ? 2.516 5.163 7.052 1.00 72.75 103 SER A N 1
ATOM 804 C CA . SER A 1 103 ? 3.662 5.481 6.199 1.00 72.75 103 SER A CA 1
ATOM 805 C C . SER A 1 103 ? 3.230 5.721 4.761 1.00 72.75 103 SER A C 1
ATOM 807 O O . SER A 1 103 ? 2.545 4.892 4.149 1.00 72.75 103 SER A O 1
ATOM 809 N N . ILE A 1 104 ? 3.709 6.836 4.214 1.00 66.31 104 ILE A N 1
ATOM 810 C CA . ILE A 1 104 ? 3.603 7.166 2.798 1.00 66.31 104 ILE A CA 1
ATOM 811 C C . ILE A 1 104 ? 4.809 6.525 2.108 1.00 66.31 104 ILE A C 1
ATOM 813 O O . ILE A 1 104 ? 5.932 7.013 2.221 1.00 66.31 104 ILE A O 1
ATOM 817 N N . PHE A 1 105 ? 4.596 5.406 1.414 1.00 65.56 105 PHE A N 1
ATOM 818 C CA . PHE A 1 105 ? 5.580 4.898 0.462 1.00 65.56 105 PHE A CA 1
ATOM 819 C C . PHE A 1 105 ? 5.109 5.216 -0.952 1.00 65.56 105 PHE A C 1
ATOM 821 O O . PHE A 1 105 ? 3.938 5.049 -1.276 1.00 65.56 105 PHE A O 1
ATOM 828 N N . ASP A 1 106 ? 6.049 5.642 -1.794 1.00 72.31 106 ASP A N 1
ATOM 829 C CA . ASP A 1 106 ? 5.807 6.256 -3.097 1.00 72.31 106 ASP A CA 1
ATOM 830 C C . ASP A 1 106 ? 4.616 5.705 -3.912 1.00 72.31 106 ASP A C 1
ATOM 832 O O . ASP A 1 106 ? 3.832 6.480 -4.433 1.00 72.31 106 ASP A O 1
ATOM 836 N N . LEU A 1 107 ? 4.456 4.382 -4.046 1.00 74.81 107 LEU A N 1
ATOM 837 C CA . LEU A 1 107 ? 3.366 3.781 -4.840 1.00 74.81 107 LEU A CA 1
ATOM 838 C C . LEU A 1 107 ? 2.332 2.986 -4.036 1.00 74.81 107 LEU A C 1
ATOM 840 O O . LEU A 1 107 ? 1.382 2.458 -4.613 1.00 74.81 107 LEU A O 1
ATOM 844 N N . PHE A 1 108 ? 2.517 2.845 -2.730 1.00 80.44 108 PHE A N 1
ATOM 845 C CA . PHE A 1 108 ? 1.580 2.117 -1.887 1.00 80.44 108 PHE A CA 1
ATOM 846 C C . PHE A 1 108 ? 1.653 2.649 -0.465 1.00 80.44 108 PHE A C 1
ATOM 848 O O . PHE A 1 108 ? 2.720 2.837 0.102 1.00 80.44 108 PHE A O 1
ATOM 855 N N . THR A 1 109 ? 0.505 2.819 0.153 1.00 81.44 109 THR A N 1
ATOM 856 C CA . THR A 1 109 ? 0.414 3.272 1.535 1.00 81.44 109 THR A CA 1
ATOM 857 C C . THR A 1 109 ? 0.295 2.079 2.482 1.00 81.44 109 THR A C 1
ATOM 859 O O . THR A 1 109 ? -0.355 1.081 2.133 1.00 81.44 109 THR A O 1
ATOM 862 N N . ASN A 1 110 ? 0.888 2.170 3.679 1.00 86.31 110 ASN A N 1
ATOM 863 C CA . ASN A 1 110 ? 0.449 1.343 4.808 1.00 86.31 110 ASN A CA 1
ATOM 864 C C . ASN A 1 110 ? -0.490 2.150 5.701 1.00 86.31 110 ASN A C 1
ATOM 866 O O . ASN A 1 110 ? -0.207 3.293 6.055 1.00 86.31 110 ASN A O 1
ATOM 870 N N . PHE A 1 111 ? -1.590 1.515 6.070 1.00 88.19 111 PHE A N 1
ATOM 871 C CA . PHE A 1 111 ? -2.629 2.072 6.909 1.00 88.19 111 PHE A CA 1
ATOM 872 C C . PHE A 1 111 ? -2.709 1.317 8.226 1.00 88.19 111 PHE A C 1
ATOM 874 O O . PHE A 1 111 ? -2.308 0.156 8.326 1.00 88.19 111 PHE A O 1
ATOM 881 N N . CYS A 1 112 ? -3.312 1.958 9.211 1.00 91.50 112 CYS A N 1
ATOM 882 C CA . CYS A 1 112 ? -3.589 1.375 10.502 1.00 91.50 112 CYS A CA 1
ATOM 883 C C . CYS A 1 112 ? -5.002 1.718 10.941 1.00 91.50 112 CYS A C 1
ATOM 885 O O . CYS A 1 112 ? -5.418 2.873 10.897 1.00 91.50 112 CYS A O 1
ATOM 887 N N . ILE A 1 113 ? -5.739 0.697 11.359 1.00 93.06 113 ILE A N 1
ATOM 888 C CA . ILE A 1 113 ? -7.054 0.846 11.968 1.00 93.06 113 ILE A CA 1
ATOM 889 C C . ILE A 1 113 ? -6.843 0.813 13.474 1.00 93.06 113 ILE A C 1
ATOM 891 O O . ILE A 1 113 ? -6.350 -0.188 13.997 1.00 93.06 113 ILE A O 1
ATOM 895 N N . LYS A 1 114 ? -7.222 1.885 14.166 1.00 93.25 114 LYS A N 1
ATOM 896 C CA . LYS A 1 114 ? -7.149 1.998 15.627 1.00 93.25 114 LYS A CA 1
ATOM 897 C C . LYS A 1 114 ? -8.545 2.191 16.199 1.00 93.25 114 LYS A C 1
ATOM 899 O O . LYS A 1 114 ? -9.350 2.915 15.619 1.00 93.25 114 LYS A O 1
ATOM 904 N N . CYS A 1 115 ? -8.842 1.566 17.331 1.00 94.25 115 CYS A N 1
ATOM 905 C CA . CYS A 1 115 ? -10.037 1.900 18.102 1.00 94.25 115 CYS A CA 1
ATOM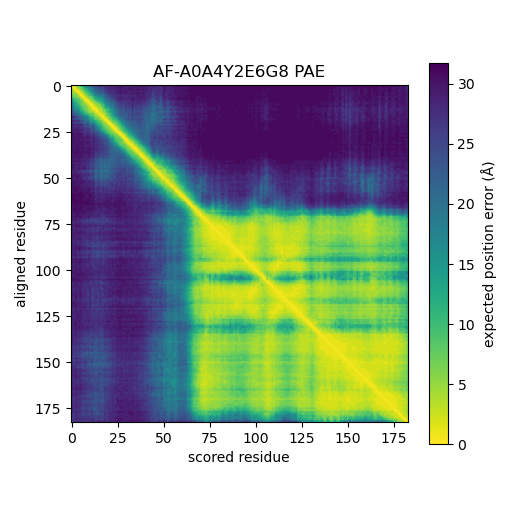 906 C C . CYS A 1 115 ? -9.709 3.009 19.105 1.00 94.25 115 CYS A C 1
ATOM 908 O O . CYS A 1 115 ? -8.678 2.945 19.765 1.00 94.25 115 CYS A O 1
ATOM 910 N N . LYS A 1 116 ? -10.591 4.001 19.265 1.00 91.44 116 LYS A N 1
ATOM 911 C CA . LYS A 1 116 ? -10.415 5.033 20.304 1.00 91.44 116 LYS A CA 1
ATOM 912 C C . LYS A 1 116 ? -10.740 4.538 21.719 1.00 91.44 116 LYS A C 1
ATOM 914 O O . LYS A 1 116 ? -10.263 5.112 22.686 1.00 91.44 116 LYS A O 1
ATOM 919 N N . ASN A 1 117 ? -11.550 3.485 21.844 1.00 93.31 117 ASN A N 1
ATOM 920 C CA . ASN A 1 117 ? -12.085 3.021 23.130 1.00 93.31 117 ASN A CA 1
ATOM 921 C C . ASN A 1 117 ? -11.324 1.820 23.717 1.00 93.31 117 ASN A C 1
ATOM 923 O O . ASN A 1 117 ? -11.631 1.400 24.828 1.00 93.31 117 ASN A O 1
ATOM 927 N N . CYS A 1 118 ? -10.398 1.209 22.976 1.00 94.38 118 CYS A N 1
ATOM 928 C CA . CYS A 1 118 ? -9.596 0.083 23.459 1.00 94.38 118 CYS A CA 1
ATOM 929 C C . CYS A 1 118 ? -8.242 0.028 22.742 1.00 94.38 118 CYS A C 1
ATOM 931 O O . CYS A 1 118 ? -8.000 0.771 21.797 1.00 94.38 118 CYS A O 1
ATOM 933 N N . SER A 1 119 ? -7.375 -0.902 23.141 1.00 94.44 119 SER A N 1
ATOM 934 C CA . SER A 1 119 ? -6.042 -1.102 22.557 1.00 94.44 119 SER A CA 1
ATOM 935 C C . SER A 1 119 ? -6.039 -1.801 21.188 1.00 94.44 119 SER A C 1
ATOM 937 O O . SER A 1 119 ? -4.980 -2.207 20.704 1.00 94.44 119 SER A O 1
ATOM 939 N N . PHE A 1 120 ? -7.199 -1.961 20.537 1.00 94.56 120 PHE A N 1
ATOM 940 C CA . PHE A 1 120 ? -7.266 -2.579 19.216 1.00 94.56 120 PHE A CA 1
ATOM 941 C C . PHE A 1 120 ? -6.531 -1.735 18.174 1.00 94.56 120 PHE A C 1
ATOM 943 O O . PHE A 1 120 ? -6.857 -0.568 17.939 1.00 94.56 120 PHE A O 1
ATOM 950 N N . MET A 1 121 ? -5.583 -2.380 17.499 1.00 94.19 121 MET A N 1
ATOM 951 C CA . MET A 1 121 ? -4.794 -1.798 16.430 1.00 94.19 121 MET A CA 1
ATOM 952 C C . MET A 1 121 ? -4.482 -2.864 15.380 1.00 94.19 121 MET A C 1
ATOM 954 O O . MET A 1 121 ? -3.959 -3.934 15.702 1.00 94.19 121 MET A O 1
ATOM 958 N N . LYS A 1 122 ? -4.772 -2.575 14.111 1.00 92.69 122 LYS A N 1
ATOM 959 C CA . LYS A 1 122 ? -4.454 -3.472 12.998 1.00 92.69 122 LYS A CA 1
ATOM 960 C C . LYS A 1 122 ? -3.873 -2.701 11.822 1.00 92.69 122 LYS A C 1
ATOM 962 O O . LYS A 1 122 ? -4.567 -1.922 11.174 1.00 92.69 122 LYS A O 1
ATOM 967 N N . GLY A 1 123 ? -2.606 -2.975 11.524 1.00 90.75 123 GLY A N 1
ATOM 968 C CA . GLY A 1 123 ? -1.941 -2.490 10.320 1.00 90.75 123 GLY A CA 1
ATOM 969 C C . GLY A 1 123 ? -2.324 -3.308 9.087 1.00 90.75 123 GLY A C 1
ATOM 970 O O . GLY A 1 123 ? -2.428 -4.53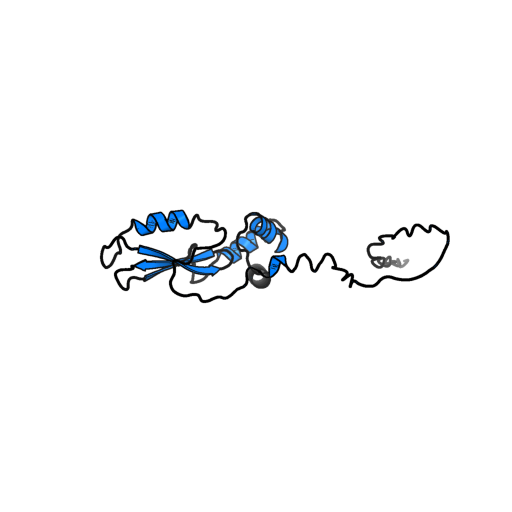8 9.152 1.00 90.75 123 GLY A O 1
ATOM 971 N N . PHE A 1 124 ? -2.492 -2.636 7.954 1.00 87.88 124 PHE A N 1
ATOM 972 C CA . PHE A 1 124 ? -2.647 -3.255 6.642 1.00 87.88 124 PHE A CA 1
ATOM 973 C C . PHE A 1 124 ? -1.948 -2.422 5.561 1.00 87.88 124 PHE A C 1
ATOM 975 O O . PHE A 1 124 ? -1.564 -1.276 5.771 1.00 87.88 124 PHE A O 1
ATOM 982 N N . SER A 1 125 ? -1.730 -3.015 4.392 1.00 86.00 125 SER A N 1
ATOM 983 C CA . SER A 1 125 ? -1.136 -2.323 3.247 1.00 86.00 125 SER A CA 1
ATOM 984 C C . SER A 1 125 ? -2.181 -2.174 2.152 1.00 86.00 125 SER A C 1
ATOM 986 O O . SER A 1 125 ? -3.011 -3.061 1.975 1.00 86.00 125 SER A O 1
ATOM 988 N N . SER A 1 126 ? -2.119 -1.076 1.401 1.00 83.56 126 SER A N 1
ATOM 989 C CA . SER A 1 126 ? -2.968 -0.839 0.218 1.00 83.56 126 SER A CA 1
ATOM 990 C C . SER A 1 126 ? -2.857 -1.926 -0.855 1.00 83.56 126 SER A C 1
ATOM 992 O O . SER A 1 126 ? -3.731 -2.056 -1.703 1.00 83.56 126 SER A O 1
ATOM 994 N N . THR A 1 127 ? -1.788 -2.715 -0.821 1.00 82.94 127 THR A N 1
ATOM 995 C CA . THR A 1 127 ? -1.510 -3.785 -1.778 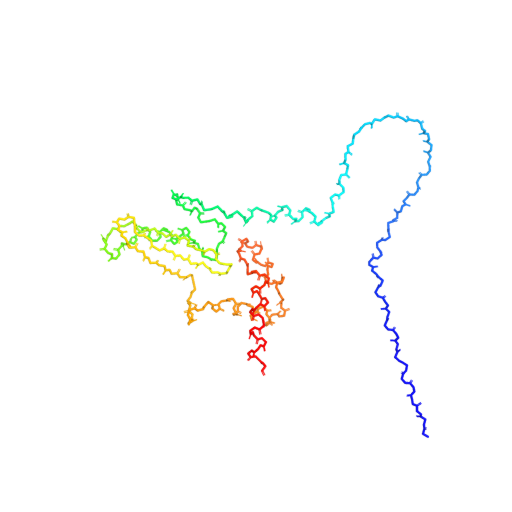1.00 82.94 127 THR A CA 1
ATOM 996 C C . THR A 1 127 ? -1.088 -5.045 -1.037 1.00 82.94 127 THR A C 1
ATOM 998 O O . THR A 1 127 ? -0.366 -4.965 -0.038 1.00 82.94 127 THR A O 1
ATOM 1001 N N . VAL A 1 128 ? -1.448 -6.213 -1.565 1.00 80.81 128 VAL A N 1
ATOM 1002 C CA . VAL A 1 128 ? -1.036 -7.499 -0.993 1.00 80.81 128 VAL A CA 1
ATOM 1003 C C . VAL A 1 128 ? 0.489 -7.635 -1.036 1.00 80.81 128 VAL A C 1
ATOM 1005 O O . VAL A 1 128 ? 1.127 -7.417 -2.067 1.00 80.81 128 VAL A O 1
ATOM 1008 N N . LYS A 1 129 ? 1.085 -8.008 0.099 1.00 80.62 129 LYS A N 1
ATOM 1009 C CA . LYS A 1 129 ? 2.505 -8.363 0.179 1.00 80.62 129 LYS A CA 1
ATOM 1010 C C . LYS A 1 129 ? 2.649 -9.855 -0.101 1.00 80.62 129 LYS A C 1
ATOM 1012 O O . LYS A 1 129 ? 2.044 -10.668 0.588 1.00 80.62 129 LYS A O 1
ATOM 1017 N N . VAL A 1 130 ? 3.491 -10.211 -1.065 1.00 78.00 130 VAL A N 1
ATOM 1018 C CA . VAL A 1 130 ? 3.873 -11.604 -1.337 1.00 78.00 130 VAL A CA 1
ATOM 1019 C C . VAL A 1 130 ? 5.254 -11.820 -0.725 1.00 78.00 130 VAL A C 1
ATOM 1021 O O . VAL A 1 130 ? 6.183 -11.065 -1.021 1.00 78.00 130 VAL A O 1
ATOM 1024 N N . ASN A 1 131 ? 5.403 -12.806 0.164 1.00 77.81 131 ASN A N 1
ATOM 1025 C CA . ASN A 1 131 ? 6.650 -13.079 0.898 1.00 77.81 131 ASN A CA 1
ATOM 1026 C C . ASN A 1 131 ? 7.213 -11.839 1.624 1.00 77.81 131 ASN A C 1
ATOM 1028 O O . ASN A 1 131 ? 8.395 -11.514 1.498 1.00 77.81 131 ASN A O 1
ATOM 1032 N N . ASN A 1 132 ? 6.352 -11.093 2.330 1.00 72.88 132 ASN A N 1
ATOM 1033 C CA . ASN A 1 132 ? 6.682 -9.830 3.013 1.00 72.88 132 ASN A CA 1
ATOM 1034 C C . ASN A 1 132 ? 7.257 -8.725 2.109 1.00 72.88 132 ASN A C 1
ATOM 1036 O O . ASN A 1 132 ? 7.789 -7.726 2.599 1.00 72.88 132 ASN A O 1
ATOM 1040 N N . ARG A 1 133 ? 7.132 -8.856 0.786 1.00 72.31 133 ARG A N 1
ATOM 1041 C CA . ARG A 1 133 ? 7.619 -7.874 -0.181 1.00 72.31 133 ARG A CA 1
ATOM 1042 C C . ARG A 1 133 ? 6.463 -7.324 -0.991 1.00 72.31 133 ARG A C 1
ATOM 1044 O O . ARG A 1 133 ? 5.542 -8.039 -1.375 1.00 72.31 133 ARG A O 1
ATOM 1051 N N . ASN A 1 134 ? 6.547 -6.033 -1.279 1.00 75.81 134 ASN A N 1
ATOM 1052 C CA . ASN A 1 134 ? 5.638 -5.414 -2.219 1.00 75.81 134 ASN A CA 1
ATOM 1053 C C . ASN A 1 134 ? 6.182 -5.575 -3.640 1.00 75.81 134 ASN A C 1
ATOM 1055 O O . ASN A 1 134 ? 7.239 -5.029 -3.971 1.00 75.81 134 ASN A O 1
ATOM 1059 N N . GLN A 1 135 ? 5.474 -6.342 -4.462 1.00 83.25 135 GLN A N 1
ATOM 1060 C CA . GLN A 1 135 ? 5.856 -6.587 -5.852 1.00 83.25 135 GLN A CA 1
ATOM 1061 C C . GLN A 1 135 ? 5.451 -5.442 -6.785 1.00 83.25 135 GLN A C 1
ATOM 1063 O O . GLN A 1 135 ? 5.938 -5.388 -7.914 1.00 83.25 135 GLN A O 1
ATOM 1068 N N . LEU A 1 136 ? 4.627 -4.495 -6.323 1.00 85.56 136 LEU A N 1
ATOM 1069 C CA . LEU A 1 136 ? 4.085 -3.427 -7.158 1.00 85.56 136 LEU A CA 1
ATOM 1070 C C . LEU A 1 136 ? 5.189 -2.586 -7.814 1.00 85.56 136 LEU A C 1
ATOM 1072 O O . LEU A 1 136 ? 5.123 -2.325 -9.009 1.00 85.56 136 LEU A O 1
ATOM 1076 N N . TYR A 1 137 ? 6.261 -2.248 -7.087 1.00 86.50 137 TYR A N 1
ATOM 1077 C CA . TYR A 1 137 ? 7.405 -1.547 -7.683 1.00 86.50 137 TYR A CA 1
ATOM 1078 C C . TYR A 1 137 ? 8.071 -2.344 -8.808 1.00 86.50 137 TYR A C 1
ATOM 1080 O O . TYR A 1 137 ? 8.482 -1.765 -9.810 1.00 86.50 137 TYR A O 1
ATOM 1088 N N . THR A 1 138 ? 8.209 -3.659 -8.642 1.00 87.06 138 THR A N 1
ATOM 1089 C CA . THR A 1 138 ? 8.833 -4.529 -9.644 1.00 87.06 138 THR A CA 1
ATOM 1090 C C . THR A 1 138 ? 7.952 -4.630 -10.886 1.00 87.06 138 THR A C 1
ATOM 1092 O O . THR A 1 138 ? 8.443 -4.396 -11.988 1.00 87.06 138 THR A O 1
ATOM 1095 N N . LEU A 1 139 ? 6.653 -4.885 -10.706 1.00 88.69 139 LEU A N 1
ATOM 1096 C CA . LEU A 1 139 ? 5.677 -4.962 -11.796 1.00 88.69 139 LEU A CA 1
ATOM 1097 C C . LEU A 1 139 ? 5.566 -3.638 -12.551 1.00 88.69 139 LEU A C 1
ATOM 1099 O O . LEU A 1 139 ? 5.570 -3.618 -13.778 1.00 88.69 139 LEU A O 1
ATOM 1103 N N . PHE A 1 140 ? 5.536 -2.521 -11.828 1.00 90.06 140 PHE A N 1
ATOM 1104 C CA . PHE A 1 140 ? 5.434 -1.201 -12.430 1.00 90.06 140 PHE A CA 1
ATOM 1105 C C . PHE A 1 140 ? 6.689 -0.831 -13.237 1.00 90.06 140 PHE A C 1
ATOM 1107 O O . PHE A 1 140 ? 6.589 -0.361 -14.371 1.00 90.06 140 PHE A O 1
ATOM 1114 N N . VAL A 1 141 ? 7.887 -1.086 -12.697 1.00 91.94 141 VAL A N 1
ATOM 1115 C CA . VAL A 1 141 ? 9.141 -0.876 -13.442 1.00 91.94 141 VAL A CA 1
ATOM 1116 C C . VAL A 1 141 ? 9.204 -1.790 -14.666 1.00 91.94 141 VAL A C 1
ATOM 1118 O O . VAL A 1 141 ? 9.624 -1.337 -15.730 1.00 91.94 141 VAL A O 1
ATOM 1121 N N . TYR A 1 142 ? 8.749 -3.037 -14.549 1.00 91.31 142 TYR A N 1
ATOM 1122 C CA . TYR A 1 142 ? 8.669 -3.966 -15.673 1.00 91.31 142 TYR A CA 1
ATOM 1123 C C . TYR A 1 142 ? 7.711 -3.469 -16.766 1.00 91.31 142 TYR A C 1
ATOM 1125 O O . TYR A 1 142 ? 8.112 -3.391 -17.926 1.00 91.31 142 TYR A O 1
ATOM 1133 N N . ALA A 1 143 ? 6.505 -3.025 -16.404 1.00 93.38 143 ALA A N 1
ATOM 1134 C CA . ALA A 1 143 ? 5.538 -2.456 -17.341 1.00 93.38 143 ALA A CA 1
ATOM 1135 C C . ALA A 1 143 ? 6.114 -1.250 -18.102 1.00 93.38 143 ALA A C 1
ATOM 1137 O O . ALA A 1 143 ? 6.017 -1.175 -19.326 1.00 93.38 143 ALA A O 1
ATOM 1138 N N . LEU A 1 144 ? 6.806 -0.342 -17.408 1.00 94.12 144 LEU A N 1
ATOM 1139 C CA . LEU A 1 144 ? 7.483 0.779 -18.065 1.00 94.12 144 LEU A CA 1
ATOM 1140 C C . LEU A 1 144 ? 8.546 0.312 -19.061 1.00 94.12 144 LEU A C 1
ATOM 1142 O O . LEU A 1 144 ? 8.660 0.889 -20.143 1.00 94.12 144 LEU A O 1
ATOM 1146 N N . ARG A 1 145 ? 9.306 -0.736 -18.724 1.00 93.00 145 ARG A N 1
ATOM 1147 C CA . ARG A 1 145 ? 10.325 -1.301 -19.616 1.00 93.00 145 ARG A CA 1
ATOM 1148 C C . ARG A 1 145 ? 9.716 -1.983 -20.837 1.00 93.00 145 ARG A C 1
ATOM 1150 O O . ARG A 1 145 ? 10.238 -1.761 -21.926 1.00 93.00 145 ARG A O 1
ATOM 1157 N N . LEU A 1 146 ? 8.599 -2.694 -20.685 1.00 92.81 146 LEU A N 1
ATOM 1158 C CA . LEU A 1 146 ? 7.823 -3.223 -21.814 1.00 92.81 146 LEU A CA 1
ATOM 1159 C C . LEU A 1 146 ? 7.346 -2.104 -22.752 1.00 92.81 146 LEU A C 1
ATOM 1161 O O . LEU A 1 146 ? 7.409 -2.249 -23.967 1.00 92.81 146 LEU A O 1
ATOM 1165 N N . MET A 1 147 ? 6.960 -0.949 -22.204 1.00 94.38 147 MET A N 1
ATOM 1166 C CA . MET A 1 147 ? 6.583 0.238 -22.987 1.00 94.38 147 MET A CA 1
ATOM 1167 C C . MET A 1 147 ? 7.782 1.028 -23.554 1.00 94.38 147 MET A C 1
ATOM 1169 O O . MET A 1 147 ? 7.599 2.114 -24.111 1.00 94.38 147 MET A O 1
ATOM 1173 N N . GLY A 1 148 ? 9.022 0.565 -23.357 1.00 94.50 148 GLY A N 1
ATOM 1174 C CA . GLY A 1 148 ? 10.232 1.287 -23.770 1.00 94.50 148 GLY A CA 1
ATOM 1175 C C . GLY A 1 148 ? 10.468 2.600 -23.008 1.00 94.50 148 GLY A C 1
ATOM 1176 O O . GLY A 1 148 ? 11.187 3.485 -23.479 1.00 94.50 148 GLY A O 1
ATOM 1177 N N . LYS A 1 149 ? 9.857 2.772 -21.830 1.00 95.69 149 LYS A N 1
ATOM 1178 C CA . LYS A 1 149 ? 9.966 3.974 -20.996 1.00 95.69 149 LYS A CA 1
ATOM 1179 C C . LYS A 1 149 ? 10.910 3.741 -19.815 1.00 95.69 149 LYS A C 1
ATOM 1181 O O . LYS A 1 149 ? 10.899 2.716 -19.143 1.00 95.69 149 LYS A O 1
ATOM 1186 N N . GLY A 1 150 ? 11.741 4.744 -19.539 1.00 93.81 150 GLY A N 1
ATOM 1187 C CA . GLY A 1 150 ? 12.563 4.799 -18.330 1.00 93.81 150 GLY A CA 1
ATOM 1188 C C . GLY A 1 150 ? 11.881 5.559 -17.191 1.00 93.81 150 GLY A C 1
ATOM 1189 O O . GLY A 1 150 ? 10.736 5.996 -17.308 1.00 93.81 150 GLY A O 1
ATOM 1190 N N . TYR A 1 151 ? 12.638 5.810 -16.121 1.00 94.19 151 TYR A N 1
ATOM 1191 C CA . TYR A 1 151 ? 12.208 6.570 -14.939 1.00 94.19 151 TYR A CA 1
ATOM 1192 C C . TYR A 1 151 ? 11.420 7.849 -15.267 1.00 94.19 151 TYR A C 1
ATOM 1194 O O . TYR A 1 151 ? 10.316 8.046 -14.771 1.00 94.19 151 TYR A O 1
ATOM 1202 N N . ASN A 1 152 ? 11.952 8.698 -16.154 1.00 94.00 152 ASN A N 1
ATOM 1203 C CA . ASN A 1 152 ? 11.304 9.960 -16.526 1.00 94.00 152 ASN A CA 1
ATOM 1204 C C . ASN A 1 152 ? 9.974 9.753 -17.266 1.00 94.00 152 ASN A C 1
ATOM 1206 O O . ASN A 1 152 ? 9.105 10.612 -17.191 1.00 94.00 152 ASN A O 1
ATOM 1210 N N . GLY A 1 153 ? 9.817 8.645 -17.995 1.00 94.12 153 GLY A N 1
ATOM 1211 C CA . GLY A 1 153 ? 8.559 8.312 -18.659 1.00 94.12 153 GLY A CA 1
ATOM 1212 C C . GLY A 1 153 ? 7.479 7.926 -17.654 1.00 94.12 153 GLY A C 1
ATOM 1213 O O . GLY A 1 153 ? 6.358 8.402 -17.773 1.00 94.12 153 GLY A O 1
ATOM 1214 N N . GLY A 1 154 ? 7.845 7.144 -16.634 1.00 91.50 154 GLY A N 1
ATOM 1215 C CA . GLY A 1 154 ? 6.942 6.776 -15.543 1.00 91.50 154 GLY A CA 1
ATOM 1216 C C . GLY A 1 154 ? 6.613 7.926 -14.598 1.00 91.50 154 GLY A C 1
ATOM 1217 O O . GLY A 1 154 ? 5.488 8.029 -14.137 1.00 91.50 154 GLY A O 1
ATOM 1218 N N . ARG A 1 155 ? 7.567 8.827 -14.346 1.00 92.31 155 ARG A N 1
ATOM 1219 C CA . ARG A 1 155 ? 7.378 9.953 -13.423 1.00 92.31 155 ARG A CA 1
ATOM 1220 C C . ARG A 1 155 ? 6.342 10.970 -13.914 1.00 92.31 155 ARG A C 1
ATOM 1222 O O . ARG A 1 155 ? 5.615 11.532 -13.108 1.00 92.31 155 ARG A O 1
ATOM 1229 N N . LYS A 1 156 ? 6.284 11.222 -15.226 1.00 93.12 156 LYS A N 1
ATOM 1230 C CA . LYS A 1 156 ? 5.393 12.228 -15.834 1.00 93.12 156 LYS A CA 1
ATOM 1231 C C . LYS A 1 156 ? 3.915 12.079 -15.439 1.00 93.12 156 LYS A C 1
ATOM 1233 O O . LYS A 1 156 ? 3.375 13.062 -14.944 1.00 93.12 156 LYS A O 1
ATOM 1238 N N . PRO A 1 157 ? 3.261 10.915 -15.627 1.00 89.31 157 PRO A N 1
ATOM 1239 C CA . PRO A 1 157 ? 1.855 10.760 -15.253 1.00 89.31 157 PRO A CA 1
ATOM 1240 C C . PRO A 1 157 ? 1.621 10.930 -13.749 1.00 89.31 157 PRO A C 1
ATOM 1242 O O . PRO A 1 157 ? 0.624 11.518 -13.362 1.00 89.31 157 PRO A O 1
ATOM 1245 N N . PHE A 1 158 ? 2.553 10.499 -12.897 1.00 89.00 158 PHE A N 1
ATOM 1246 C CA . PHE A 1 158 ? 2.423 10.682 -11.449 1.00 89.00 158 PHE A CA 1
ATOM 1247 C C . PHE A 1 158 ? 2.540 12.149 -11.039 1.00 89.00 158 PHE A C 1
ATOM 1249 O O . PHE A 1 158 ? 1.724 12.619 -10.261 1.00 89.00 158 PHE A O 1
ATOM 1256 N N . CYS A 1 159 ? 3.469 12.905 -11.633 1.00 87.69 159 CYS A N 1
ATOM 1257 C CA . CYS A 1 159 ? 3.527 14.353 -11.428 1.00 87.69 159 CYS A CA 1
ATOM 1258 C C . CYS A 1 159 ? 2.270 15.071 -11.945 1.00 87.69 159 CYS A C 1
ATOM 1260 O O . CYS A 1 159 ? 1.852 16.044 -11.335 1.00 87.69 159 CYS A O 1
ATOM 1262 N N . LEU A 1 160 ? 1.670 14.608 -13.049 1.00 89.25 160 LEU A N 1
ATOM 1263 C CA . LEU A 1 160 ? 0.427 15.184 -13.576 1.00 89.25 160 LEU A CA 1
ATOM 1264 C C . LEU A 1 160 ? -0.762 14.955 -12.633 1.00 89.25 160 LEU A C 1
ATOM 1266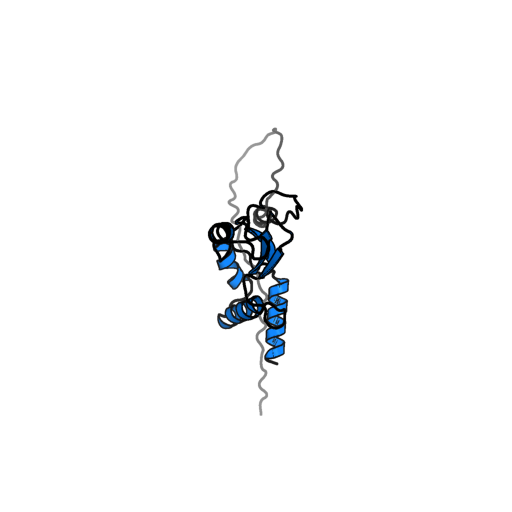 O O . LEU A 1 160 ? -1.613 15.826 -12.502 1.00 89.25 160 LEU A O 1
ATOM 1270 N N . LEU A 1 161 ? -0.820 13.786 -11.996 1.00 86.12 161 LEU A N 1
ATOM 1271 C CA . LEU A 1 161 ? -1.887 13.407 -11.068 1.00 86.12 161 LEU A CA 1
ATOM 1272 C C . LEU A 1 161 ? -1.621 13.863 -9.623 1.00 86.12 161 LEU A C 1
ATOM 1274 O O . LEU A 1 161 ? -2.418 13.557 -8.737 1.00 86.12 161 LEU A O 1
ATOM 1278 N N . ASP A 1 162 ? -0.504 14.554 -9.380 1.00 86.56 162 ASP A N 1
ATOM 1279 C CA . ASP A 1 162 ? 0.001 14.886 -8.043 1.00 86.56 162 ASP A CA 1
ATOM 1280 C C . ASP A 1 162 ? 0.076 13.656 -7.113 1.00 86.56 162 ASP A C 1
ATOM 1282 O O . ASP A 1 162 ? -0.258 13.683 -5.930 1.00 86.56 162 ASP A O 1
ATOM 1286 N N . LEU A 1 163 ? 0.473 12.519 -7.691 1.00 84.62 163 LEU A N 1
ATOM 1287 C CA . LEU A 1 163 ? 0.650 11.259 -6.984 1.00 84.62 163 LEU A CA 1
ATOM 1288 C C . LEU A 1 163 ? 2.123 11.053 -6.615 1.00 84.62 163 LEU A C 1
ATOM 1290 O O . LEU A 1 163 ? 3.017 11.364 -7.416 1.00 84.62 163 LEU A O 1
ATOM 1294 N N . PRO A 1 164 ? 2.398 10.450 -5.447 1.00 83.75 164 PRO A N 1
ATOM 1295 C CA . PRO A 1 164 ? 3.752 10.069 -5.087 1.00 83.75 164 PRO A CA 1
ATOM 1296 C C . PRO A 1 164 ? 4.314 9.054 -6.100 1.00 83.75 164 PRO A C 1
ATOM 1298 O O . PRO A 1 164 ? 3.594 8.238 -6.676 1.00 83.75 164 PRO A O 1
ATOM 1301 N N . PHE A 1 165 ? 5.614 9.150 -6.388 1.00 86.44 165 PHE A N 1
ATOM 1302 C CA . PHE A 1 165 ? 6.283 8.328 -7.399 1.00 86.44 165 PHE A CA 1
ATOM 1303 C C . PHE A 1 165 ? 7.585 7.761 -6.875 1.00 86.44 165 PHE A C 1
ATOM 1305 O O . PHE A 1 165 ? 8.278 8.423 -6.106 1.00 86.44 165 PHE A O 1
ATOM 1312 N N . LEU A 1 166 ? 7.941 6.552 -7.328 1.00 87.12 166 LEU A N 1
ATOM 1313 C CA . LEU A 1 166 ? 9.122 5.879 -6.814 1.00 87.12 166 LEU A CA 1
ATOM 1314 C C . LEU A 1 166 ? 10.389 6.719 -6.968 1.00 87.12 166 LEU A C 1
ATOM 1316 O O . LEU A 1 166 ? 10.639 7.284 -8.032 1.00 87.12 166 LEU A O 1
ATOM 1320 N N . GLY A 1 167 ? 11.234 6.742 -5.941 1.00 87.81 167 GLY A N 1
ATOM 1321 C CA . GLY A 1 167 ? 12.545 7.380 -6.032 1.00 87.81 167 GLY A CA 1
ATOM 1322 C C . GLY A 1 167 ? 13.432 6.785 -7.141 1.00 87.81 167 GLY A C 1
ATOM 1323 O O . GLY A 1 167 ? 13.403 5.585 -7.436 1.00 87.81 167 GLY A O 1
ATOM 1324 N N . LYS A 1 168 ? 14.301 7.612 -7.741 1.00 91.19 168 LYS A N 1
ATOM 1325 C CA . LYS A 1 168 ? 15.215 7.203 -8.833 1.00 91.19 168 LYS A CA 1
ATOM 1326 C C . LYS A 1 168 ? 16.113 6.018 -8.465 1.00 91.19 168 LYS A C 1
ATOM 1328 O O . LYS A 1 168 ? 16.364 5.150 -9.302 1.00 91.19 168 LYS A O 1
ATOM 1333 N N . ASN A 1 169 ? 16.583 5.966 -7.221 1.00 91.00 169 ASN A N 1
ATOM 1334 C CA . ASN A 1 169 ? 17.424 4.875 -6.724 1.00 91.00 169 ASN A CA 1
ATOM 1335 C C . ASN A 1 169 ? 16.623 3.576 -6.587 1.00 91.00 169 ASN A C 1
ATOM 1337 O O . ASN A 1 169 ? 17.071 2.526 -7.051 1.00 91.00 169 ASN A O 1
ATOM 1341 N N . THR A 1 170 ? 15.409 3.659 -6.038 1.00 89.12 170 THR A N 1
ATOM 1342 C CA . THR A 1 170 ? 14.468 2.536 -5.955 1.00 89.12 170 THR A CA 1
ATOM 1343 C C . THR A 1 170 ? 14.168 1.987 -7.345 1.00 89.12 170 THR A C 1
ATOM 1345 O O . THR A 1 170 ? 14.268 0.780 -7.553 1.00 89.12 170 THR A O 1
ATOM 1348 N N . PHE A 1 171 ? 13.913 2.863 -8.321 1.00 92.00 171 PHE A N 1
ATOM 1349 C CA . PHE A 1 171 ? 13.661 2.472 -9.711 1.00 92.00 171 PHE A CA 1
ATOM 1350 C C . PHE A 1 171 ? 14.821 1.662 -10.289 1.00 92.00 171 PHE A C 1
ATOM 1352 O O . PHE A 1 171 ? 14.623 0.557 -10.793 1.00 92.00 171 PHE A O 1
ATOM 1359 N N . ARG A 1 172 ? 16.048 2.183 -10.170 1.00 92.44 172 ARG A N 1
ATOM 1360 C CA . ARG A 1 172 ? 17.255 1.502 -10.659 1.00 92.44 172 ARG A CA 1
ATOM 1361 C C . ARG A 1 172 ? 17.462 0.153 -9.979 1.00 92.44 172 ARG A C 1
ATOM 1363 O O . ARG A 1 172 ? 17.802 -0.815 -10.649 1.00 92.44 172 ARG A O 1
ATOM 1370 N N . ARG A 1 173 ? 17.222 0.060 -8.668 1.00 91.31 173 ARG A N 1
ATOM 1371 C CA . ARG A 1 173 ? 17.342 -1.205 -7.931 1.00 91.31 173 ARG A CA 1
ATOM 1372 C C . ARG A 1 173 ? 16.372 -2.261 -8.462 1.00 91.31 173 ARG A C 1
ATOM 1374 O O . ARG A 1 173 ? 16.762 -3.417 -8.593 1.00 91.31 173 ARG A O 1
ATOM 1381 N N . GLN A 1 174 ? 15.133 -1.881 -8.772 1.00 90.50 174 GLN A N 1
ATOM 1382 C CA . GLN A 1 174 ? 14.160 -2.810 -9.357 1.00 90.50 174 GLN A CA 1
ATOM 1383 C C 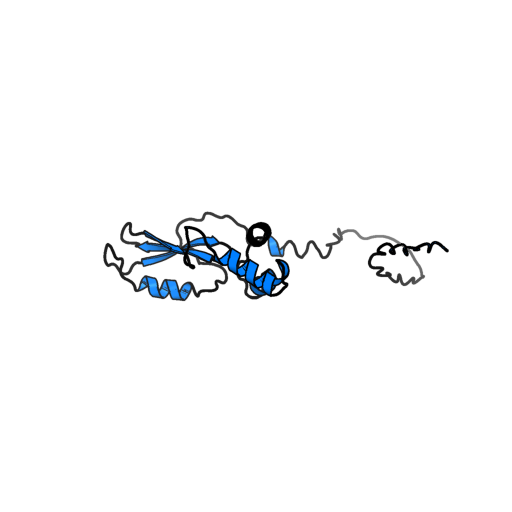. GLN A 1 174 ? 14.542 -3.217 -10.782 1.00 90.50 174 GLN A C 1
ATOM 1385 O O . GLN A 1 174 ? 14.428 -4.386 -11.134 1.00 90.50 174 GLN A O 1
ATOM 1390 N N . GLU A 1 175 ? 15.065 -2.285 -11.577 1.00 91.00 175 GLU A N 1
ATOM 1391 C CA . GLU A 1 175 ? 15.559 -2.586 -12.921 1.00 91.00 175 GLU A CA 1
ATOM 1392 C C . GLU A 1 175 ? 16.721 -3.592 -12.902 1.00 91.00 175 GLU A C 1
ATOM 1394 O O . GLU A 1 175 ? 16.760 -4.503 -13.725 1.00 91.00 175 GLU A O 1
ATOM 1399 N N . MET A 1 176 ? 17.653 -3.461 -11.954 1.00 89.38 176 MET A N 1
ATOM 1400 C CA . MET A 1 176 ? 18.773 -4.399 -11.819 1.00 89.38 176 MET A CA 1
ATOM 1401 C C . MET A 1 176 ? 18.303 -5.806 -11.446 1.00 89.38 176 MET A C 1
ATOM 1403 O O . MET A 1 176 ? 18.785 -6.772 -12.030 1.00 89.38 176 MET A O 1
ATOM 1407 N N . LYS A 1 177 ? 17.326 -5.925 -10.537 1.00 87.00 177 LYS A N 1
ATOM 1408 C CA . LYS A 1 177 ? 16.717 -7.223 -10.197 1.00 87.00 177 LYS A CA 1
ATOM 1409 C C . LYS A 1 177 ? 16.090 -7.892 -11.414 1.00 87.00 177 LYS A C 1
ATOM 1411 O O . LYS A 1 177 ? 16.214 -9.097 -11.573 1.00 87.00 177 LYS A O 1
ATOM 1416 N N . PHE A 1 178 ? 15.433 -7.108 -12.269 1.00 80.31 178 PHE A N 1
ATOM 1417 C CA . PHE A 1 178 ? 14.862 -7.627 -13.505 1.00 80.31 178 PHE A CA 1
ATOM 1418 C C . PHE A 1 178 ? 15.949 -8.141 -14.457 1.00 80.31 178 PHE A C 1
ATOM 1420 O O . PHE A 1 178 ? 15.842 -9.259 -14.943 1.00 80.31 178 PHE A O 1
ATOM 1427 N N . LYS A 1 179 ? 17.029 -7.375 -14.669 1.00 80.69 179 LYS A N 1
ATOM 1428 C CA . LYS A 1 179 ? 18.150 -7.815 -15.522 1.00 80.69 179 LYS A CA 1
ATOM 1429 C C . LYS A 1 179 ? 18.758 -9.130 -15.034 1.00 80.69 179 LYS A C 1
ATOM 1431 O O . LYS A 1 179 ? 18.981 -10.016 -15.844 1.00 80.69 179 LYS A O 1
ATOM 1436 N N . GLN A 1 180 ? 18.956 -9.269 -13.724 1.00 81.38 180 GLN A N 1
ATOM 1437 C CA . GLN A 1 180 ? 19.486 -10.489 -13.104 1.00 81.38 180 GLN A CA 1
ATOM 1438 C C . GLN A 1 180 ? 18.563 -11.706 -13.243 1.00 81.38 180 GLN A C 1
ATOM 1440 O O . GLN A 1 180 ? 19.057 -12.820 -13.231 1.00 81.38 180 GLN A O 1
ATOM 1445 N N . ALA A 1 181 ? 17.246 -11.512 -13.360 1.00 76.06 181 ALA A N 1
ATOM 1446 C CA . ALA A 1 181 ? 16.286 -12.609 -13.513 1.00 76.06 181 ALA A CA 1
ATOM 1447 C C . ALA A 1 181 ? 16.144 -13.108 -14.963 1.00 76.06 181 ALA A C 1
ATOM 1449 O O . ALA A 1 181 ? 15.541 -14.150 -15.190 1.00 76.06 181 ALA A O 1
ATOM 1450 N N . VAL A 1 182 ? 16.642 -12.337 -15.934 1.00 70.81 182 VAL A N 1
ATOM 1451 C CA . VAL A 1 182 ? 16.624 -12.658 -17.375 1.00 70.81 182 VAL A CA 1
ATOM 1452 C C . VAL A 1 182 ? 18.014 -13.100 -17.867 1.00 70.81 182 VAL A C 1
ATOM 1454 O O . VAL A 1 182 ? 18.157 -13.502 -19.018 1.00 70.81 182 VAL A O 1
ATOM 1457 N N . SER A 1 183 ? 19.032 -13.000 -17.004 1.00 56.53 183 SER A N 1
ATOM 1458 C CA . SER A 1 183 ? 20.399 -13.489 -17.242 1.00 56.53 183 SER A CA 1
ATOM 1459 C C . SER A 1 183 ? 20.496 -14.964 -16.877 1.00 56.53 183 SER A C 1
ATOM 1461 O O . SER A 1 183 ? 21.202 -15.689 -17.605 1.00 56.53 183 SER A O 1
#

Nearest PDB structures (foldseek):
  5zwa-assembly1_A  TM=2.776E-01  e=8.248E-02  Salmonella enterica
  4kse-assembly1_B  TM=2.646E-01  e=6.947E-01  HIV-1 M:B_HXB2R
  7krv-assembly1_B  TM=3.076E-01  e=5.407E-01  Escherichia coli K-12
  4po2-assembly2_B  TM=3.851E-01  e=1.384E+00  Homo sapiens
  7kru-assembly1_B  TM=3.042E-01  e=1.077E+00  Escherichia coli K-12

Mean predicted aligned error: 17.63 Å

Foldseek 3Di:
DDDDDDDDDDDDDDPPDPPDDPDDDDDDDDDDDDDDDDDPDPDDPVVVVVVVVPPPPPPDPDDDDQPPPDWDAPDDVVVVQVVQLCAADPPPRDSAWGKHFPDDDQRKTKIWIAGPVDRDIDIDIPDDADPNHDCCLLVLLVVCVVVVHAPVRSVVVCVVRRGGHHDPVSSVVSVVVVVVVVD

Radius of gyration: 28.9 Å; Cα contacts (8 Å, |Δi|>4): 148; chains: 1; bounding box: 65×75×78 Å

Solvent-accessible surface area (backbone atoms only — not comparable to full-atom values): 12190 Å² total; per-residue (Å²): 137,83,85,82,82,82,80,76,78,79,79,79,78,88,77,70,91,80,78,80,80,82,77,83,83,81,91,81,87,88,86,85,90,89,83,84,88,78,88,80,73,82,78,52,89,69,55,76,64,48,64,81,62,65,80,82,74,77,90,71,94,73,79,94,59,88,74,75,84,74,76,52,60,100,58,67,58,69,61,51,39,62,51,41,37,70,36,58,33,94,85,80,62,43,57,46,28,43,70,43,80,78,42,90,43,42,85,49,42,34,34,33,41,34,35,78,88,52,92,54,71,49,77,50,57,77,58,81,60,60,93,90,35,71,55,62,65,47,53,51,54,48,53,34,49,77,71,74,34,54,71,74,59,62,44,48,62,27,62,74,63,52,31,60,55,71,51,73,67,60,52,50,56,43,52,52,55,51,54,65,75,76,106